Protein AF-A0A3C2DVE7-F1 (afdb_monomer)

Sequence (189 aa):
MEERILTADIIEDFRKNLELQEKSTSTIEKYIRDVKAFSAYTENAAITKEKVIAYKKYLRNNYAVRSVNSMLASINSLFNSLEWHDLKVKSLKLQQQVFCSEDRELTKAEYARLCKTAKRKKNKRINLILQTICGTGIRVSELQYITVEAAKQGEAVVNCKAKTRSVFIVKELKQKLLRYAAEQNIKSG

Mean predicted aligned error: 6.46 Å

Structure (mmCIF, N/CA/C/O backbone):
data_AF-A0A3C2DVE7-F1
#
_entry.id   AF-A0A3C2DVE7-F1
#
loop_
_atom_site.group_PDB
_atom_site.id
_atom_site.type_symbol
_atom_site.label_atom_id
_atom_site.label_alt_id
_atom_site.label_comp_id
_atom_site.label_asym_id
_atom_site.label_entity_id
_atom_site.label_seq_id
_atom_site.pdbx_PDB_ins_code
_atom_site.Cartn_x
_atom_site.Cartn_y
_atom_site.Cartn_z
_atom_site.occupancy
_atom_site.B_iso_or_equiv
_atom_site.auth_seq_id
_atom_site.auth_comp_id
_atom_site.auth_asym_id
_atom_site.auth_atom_id
_atom_site.pdbx_PDB_model_num
ATOM 1 N N . MET A 1 1 ? 23.238 6.392 -30.307 1.00 52.31 1 MET A N 1
ATOM 2 C CA . MET A 1 1 ? 22.141 6.210 -29.333 1.00 52.31 1 MET A CA 1
ATOM 3 C C . MET A 1 1 ? 22.801 6.090 -27.981 1.00 52.31 1 MET A C 1
ATOM 5 O O . MET A 1 1 ? 23.651 5.221 -27.848 1.00 52.31 1 MET A O 1
ATOM 9 N N . GLU A 1 2 ? 22.495 6.986 -27.047 1.00 60.31 2 GLU A N 1
ATOM 10 C CA . GLU A 1 2 ? 22.986 6.862 -25.671 1.00 60.31 2 GLU A CA 1
ATOM 11 C C . GLU A 1 2 ? 22.510 5.539 -25.067 1.00 60.31 2 GLU A C 1
ATOM 13 O O . GLU A 1 2 ? 21.371 5.109 -25.288 1.00 60.31 2 GLU A O 1
ATOM 18 N N . GLU A 1 3 ? 23.399 4.865 -24.342 1.00 78.06 3 GLU A N 1
ATOM 19 C CA . GLU A 1 3 ? 23.064 3.612 -23.681 1.00 78.06 3 GLU A CA 1
ATOM 20 C C . GLU A 1 3 ? 22.096 3.879 -22.526 1.00 78.06 3 GLU A C 1
ATOM 22 O O . GLU A 1 3 ? 22.410 4.546 -21.544 1.00 78.06 3 GLU A O 1
ATOM 27 N N . ARG A 1 4 ? 20.883 3.337 -22.646 1.00 88.44 4 ARG A N 1
ATOM 28 C CA . ARG A 1 4 ? 19.837 3.458 -21.628 1.00 88.44 4 ARG A CA 1
ATOM 29 C C . ARG A 1 4 ? 20.110 2.484 -20.488 1.00 88.44 4 ARG A C 1
ATOM 31 O O . ARG A 1 4 ? 19.596 1.370 -20.510 1.00 88.44 4 ARG A O 1
ATOM 38 N N . ILE A 1 5 ? 20.933 2.864 -19.519 1.00 88.94 5 ILE A N 1
ATOM 39 C CA . ILE A 1 5 ? 21.295 2.025 -18.365 1.00 88.94 5 ILE A CA 1
ATOM 40 C C . ILE A 1 5 ? 20.566 2.522 -17.114 1.00 88.94 5 ILE A C 1
ATOM 42 O O . ILE A 1 5 ? 20.455 3.724 -16.894 1.00 88.94 5 ILE A O 1
ATOM 46 N N . LEU A 1 6 ? 20.058 1.602 -16.289 1.00 90.56 6 LEU A N 1
ATOM 47 C CA . LEU A 1 6 ? 19.482 1.942 -14.987 1.00 90.56 6 LEU A CA 1
ATOM 48 C C . LEU A 1 6 ? 20.574 1.947 -13.918 1.00 90.56 6 LEU A C 1
ATOM 50 O O . LEU A 1 6 ? 21.081 0.896 -13.534 1.00 90.56 6 LEU A O 1
ATOM 54 N N . THR A 1 7 ? 20.923 3.135 -13.435 1.00 91.25 7 THR A N 1
ATOM 55 C CA . THR A 1 7 ? 21.880 3.334 -12.341 1.00 91.25 7 THR A CA 1
ATOM 56 C C . THR A 1 7 ? 21.160 3.560 -11.012 1.00 91.25 7 THR A C 1
ATOM 58 O O . THR A 1 7 ? 19.959 3.838 -10.970 1.00 91.25 7 THR A O 1
ATOM 61 N N . ALA A 1 8 ? 21.896 3.456 -9.903 1.00 90.81 8 ALA A N 1
ATOM 62 C CA . ALA A 1 8 ? 21.360 3.779 -8.581 1.00 90.81 8 ALA A CA 1
ATOM 63 C C . ALA A 1 8 ? 20.871 5.237 -8.499 1.00 90.81 8 ALA A C 1
ATOM 65 O O . ALA A 1 8 ? 19.805 5.482 -7.935 1.00 90.81 8 ALA A O 1
ATOM 66 N N . ASP A 1 9 ? 21.594 6.165 -9.131 1.00 93.06 9 ASP A N 1
ATOM 67 C CA . ASP A 1 9 ? 21.244 7.589 -9.162 1.00 93.06 9 ASP A CA 1
ATOM 68 C C . ASP A 1 9 ? 19.919 7.828 -9.891 1.00 93.06 9 ASP A C 1
ATOM 70 O O . ASP A 1 9 ? 19.045 8.514 -9.371 1.00 93.06 9 ASP A O 1
ATOM 74 N N . ILE A 1 10 ? 19.698 7.156 -11.029 1.00 94.69 10 ILE A N 1
ATOM 75 C CA . ILE A 1 10 ? 18.419 7.208 -11.756 1.00 94.69 10 ILE A CA 1
ATOM 76 C C . ILE A 1 10 ? 17.255 6.730 -10.879 1.00 94.69 10 ILE A C 1
ATOM 78 O O . ILE A 1 10 ? 16.165 7.303 -10.912 1.00 94.69 10 ILE A O 1
ATOM 82 N N . ILE A 1 11 ? 17.461 5.669 -10.094 1.00 94.75 11 ILE A N 1
ATOM 83 C CA . ILE A 1 11 ? 16.423 5.140 -9.199 1.00 94.75 11 ILE A CA 1
ATOM 84 C C . ILE A 1 11 ? 1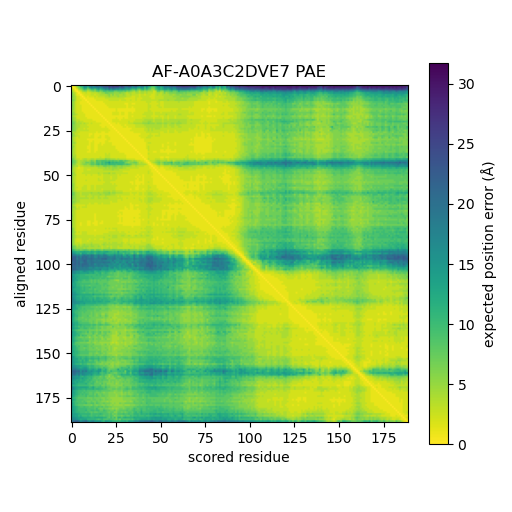6.121 6.138 -8.075 1.00 94.75 11 ILE A C 1
ATOM 86 O O . ILE A 1 11 ? 14.956 6.294 -7.697 1.00 94.75 11 ILE A O 1
ATOM 90 N N . GLU A 1 12 ? 17.138 6.816 -7.549 1.00 96.25 12 GLU A N 1
ATOM 91 C CA . GLU A 1 12 ? 16.964 7.816 -6.497 1.00 96.25 12 GLU A CA 1
ATOM 92 C C . GLU A 1 12 ? 16.313 9.102 -7.024 1.00 96.25 12 GLU A C 1
ATOM 94 O O . GLU A 1 12 ? 15.397 9.636 -6.402 1.00 96.25 12 GLU A O 1
ATOM 99 N N . ASP A 1 13 ? 16.676 9.562 -8.217 1.00 96.50 13 ASP A N 1
ATOM 100 C CA . ASP A 1 13 ? 16.014 10.707 -8.841 1.00 96.50 13 ASP A CA 1
ATOM 101 C C . ASP A 1 13 ? 14.566 10.386 -9.223 1.00 96.50 13 ASP A C 1
ATOM 103 O O . ASP A 1 13 ? 13.668 11.215 -9.042 1.00 96.50 13 ASP A O 1
ATOM 107 N N . PHE A 1 14 ? 14.287 9.146 -9.637 1.00 97.25 14 PHE A N 1
ATOM 108 C CA . PHE A 1 14 ? 12.915 8.675 -9.804 1.00 97.25 14 PHE A CA 1
ATOM 109 C C . PHE A 1 14 ? 12.134 8.698 -8.484 1.00 97.25 14 PHE A C 1
ATOM 111 O O . PHE A 1 14 ? 10.969 9.099 -8.471 1.00 97.25 14 PHE A O 1
ATOM 118 N N . ARG A 1 15 ? 12.758 8.323 -7.359 1.00 97.38 15 ARG A N 1
ATOM 119 C CA . ARG A 1 15 ? 12.138 8.420 -6.030 1.00 97.38 15 ARG A CA 1
ATOM 120 C C . ARG A 1 15 ? 11.740 9.860 -5.709 1.00 97.38 15 ARG A C 1
ATOM 122 O O . ARG A 1 15 ? 10.574 10.092 -5.388 1.00 97.38 15 ARG A O 1
ATOM 129 N N . LYS A 1 16 ? 12.665 10.813 -5.856 1.00 96.69 16 LYS A N 1
ATOM 130 C CA . LYS A 1 16 ? 12.402 12.246 -5.634 1.00 96.69 16 LYS A CA 1
ATOM 131 C C . LYS A 1 16 ? 11.289 12.757 -6.545 1.00 96.69 16 LYS A C 1
ATOM 133 O O . LYS A 1 16 ? 10.405 13.481 -6.100 1.00 96.69 16 LYS A O 1
ATOM 138 N N . ASN A 1 17 ? 11.273 12.337 -7.811 1.00 96.31 17 ASN A N 1
ATOM 139 C CA . ASN A 1 17 ? 10.205 12.697 -8.742 1.00 96.31 17 ASN A CA 1
ATOM 140 C C . ASN A 1 17 ? 8.829 12.210 -8.248 1.00 96.31 17 ASN A C 1
ATOM 142 O O . ASN A 1 17 ? 7.860 12.963 -8.290 1.00 96.31 17 ASN A O 1
ATOM 146 N N . LEU A 1 18 ? 8.731 10.983 -7.722 1.00 96.50 18 LEU A N 1
ATOM 147 C CA . LEU A 1 18 ? 7.479 10.472 -7.153 1.00 96.50 18 LEU A CA 1
ATOM 148 C C . LEU A 1 18 ? 7.032 11.254 -5.906 1.00 96.50 18 LEU A C 1
ATOM 150 O O . LEU A 1 18 ? 5.829 11.426 -5.708 1.00 96.50 18 LEU A O 1
ATOM 154 N N . GLU A 1 19 ? 7.971 11.729 -5.087 1.00 95.44 19 GLU A N 1
ATOM 155 C CA . GLU A 1 19 ? 7.687 12.605 -3.941 1.00 95.44 19 GLU A CA 1
ATOM 156 C C . GLU A 1 19 ? 7.128 13.959 -4.406 1.00 95.44 19 GLU A C 1
ATOM 158 O O . GLU A 1 19 ? 6.091 14.393 -3.905 1.00 95.44 19 GLU A O 1
ATOM 163 N N . LEU A 1 20 ? 7.728 14.565 -5.437 1.00 94.62 20 LEU A N 1
ATOM 164 C CA . LEU A 1 20 ? 7.239 15.804 -6.060 1.00 94.62 20 LEU A CA 1
ATOM 165 C C . LEU A 1 20 ? 5.867 15.642 -6.737 1.00 94.62 20 LEU A C 1
ATOM 167 O O . LEU A 1 20 ? 5.116 16.604 -6.849 1.00 94.62 20 LEU A O 1
ATOM 171 N N . GLN A 1 21 ? 5.513 14.426 -7.160 1.00 92.50 21 GLN A N 1
ATOM 172 C CA . GLN A 1 21 ? 4.175 14.082 -7.658 1.00 92.50 21 GLN A CA 1
ATOM 173 C C . GLN A 1 21 ? 3.153 13.788 -6.543 1.00 92.50 21 GLN A C 1
ATOM 175 O O . GLN A 1 21 ? 2.087 13.227 -6.826 1.00 92.50 21 GLN A O 1
ATOM 180 N N . GLU A 1 22 ? 3.488 14.077 -5.283 1.00 92.88 22 GLU A N 1
ATOM 181 C CA . GLU A 1 22 ? 2.630 13.870 -4.110 1.00 92.88 22 GLU A CA 1
ATOM 182 C C . GLU A 1 22 ? 2.158 12.410 -3.955 1.00 92.88 22 GLU A C 1
ATOM 184 O O . GLU A 1 22 ? 1.061 12.114 -3.463 1.00 92.88 22 GLU A O 1
ATOM 189 N N . LYS A 1 23 ? 2.971 11.440 -4.401 1.00 91.94 23 LYS A N 1
ATOM 190 C CA . LYS A 1 23 ? 2.650 10.021 -4.210 1.00 91.94 23 LYS A CA 1
ATOM 191 C C . LYS A 1 23 ? 2.772 9.653 -2.734 1.00 91.94 23 LYS A C 1
ATOM 193 O O . LYS A 1 23 ? 3.665 10.099 -2.025 1.00 91.94 23 LYS A O 1
ATOM 198 N N . SER A 1 24 ? 1.899 8.755 -2.273 1.00 90.56 24 SER A N 1
ATOM 199 C CA . SER A 1 24 ? 2.011 8.217 -0.915 1.00 90.56 24 SER A CA 1
ATOM 200 C C . SER A 1 24 ? 3.311 7.430 -0.740 1.00 90.56 24 SER A C 1
ATOM 202 O O . SER A 1 24 ? 3.738 6.733 -1.663 1.00 90.56 24 SER A O 1
ATOM 204 N N . THR A 1 25 ? 3.864 7.422 0.476 1.00 91.88 25 THR A N 1
ATOM 205 C CA . THR A 1 25 ? 5.057 6.634 0.839 1.00 91.88 25 THR A CA 1
ATOM 206 C C . THR A 1 25 ? 4.934 5.174 0.406 1.00 91.88 25 THR A C 1
ATOM 208 O O . THR A 1 25 ? 5.822 4.635 -0.243 1.00 91.88 25 THR A O 1
ATOM 211 N N . SER A 1 26 ? 3.772 4.556 0.640 1.00 91.12 26 SER A N 1
ATOM 212 C CA . SER A 1 26 ? 3.492 3.176 0.222 1.00 91.12 26 SER A CA 1
ATOM 213 C C . SER A 1 26 ? 3.542 2.959 -1.296 1.00 91.12 26 SER A C 1
ATOM 215 O O . SER A 1 26 ? 3.923 1.883 -1.760 1.00 91.12 26 SER A O 1
ATOM 217 N N . THR A 1 27 ? 3.159 3.967 -2.084 1.00 93.88 27 THR A N 1
ATOM 218 C CA . THR A 1 27 ? 3.241 3.917 -3.548 1.00 93.88 27 THR A CA 1
ATOM 219 C C . THR A 1 27 ? 4.689 4.075 -3.996 1.00 93.88 27 THR A C 1
ATOM 221 O O . THR A 1 27 ? 5.137 3.292 -4.831 1.00 93.88 27 THR A O 1
ATOM 224 N N . ILE A 1 28 ? 5.425 5.023 -3.405 1.00 96.69 28 ILE A N 1
ATOM 225 C CA . ILE A 1 28 ? 6.849 5.263 -3.680 1.00 96.69 28 ILE A CA 1
ATOM 226 C C . ILE A 1 28 ? 7.657 3.996 -3.399 1.00 96.69 28 ILE A C 1
ATOM 228 O O . ILE A 1 28 ? 8.302 3.463 -4.297 1.00 96.69 28 ILE A O 1
ATOM 232 N N . GLU A 1 29 ? 7.553 3.440 -2.192 1.00 97.25 29 GLU A N 1
ATOM 233 C CA . GLU A 1 29 ? 8.274 2.227 -1.793 1.00 97.25 29 GLU A CA 1
ATOM 234 C C . GLU A 1 29 ? 7.989 1.049 -2.720 1.00 97.25 29 GLU A C 1
ATOM 236 O O . GLU A 1 29 ? 8.893 0.300 -3.091 1.00 97.25 29 GLU A O 1
ATOM 241 N N . LYS A 1 30 ? 6.724 0.879 -3.117 1.00 97.19 30 LYS A N 1
ATOM 242 C CA . LYS A 1 30 ? 6.351 -0.152 -4.080 1.00 97.19 30 LYS A CA 1
ATOM 243 C C . LYS A 1 30 ? 7.013 0.090 -5.431 1.00 97.19 30 LYS A C 1
ATOM 245 O O . LYS A 1 30 ? 7.571 -0.844 -5.996 1.00 97.19 30 LYS A O 1
ATOM 250 N N . TYR A 1 31 ? 6.940 1.310 -5.950 1.00 98.06 31 TYR A N 1
ATOM 251 C CA . TYR A 1 31 ? 7.481 1.633 -7.264 1.00 98.06 31 TYR A CA 1
ATOM 252 C C . TYR A 1 31 ? 8.993 1.421 -7.296 1.00 98.06 31 TYR A C 1
ATOM 254 O O . TYR A 1 31 ? 9.487 0.765 -8.207 1.00 98.06 31 TYR A O 1
ATOM 262 N N . ILE A 1 32 ? 9.705 1.871 -6.263 1.00 97.94 32 ILE A N 1
ATOM 263 C CA . ILE A 1 32 ? 11.146 1.651 -6.124 1.00 97.94 32 ILE A CA 1
ATOM 264 C C . ILE A 1 32 ? 11.479 0.163 -6.004 1.00 97.94 32 ILE A C 1
ATOM 266 O O . ILE A 1 32 ? 12.429 -0.296 -6.634 1.00 97.94 32 ILE A O 1
ATOM 270 N N . ARG A 1 33 ? 10.695 -0.622 -5.255 1.00 97.75 33 ARG A N 1
ATOM 271 C CA . ARG A 1 33 ? 10.887 -2.079 -5.164 1.00 97.75 33 ARG A CA 1
ATOM 272 C C . ARG A 1 33 ? 10.752 -2.757 -6.526 1.00 97.75 33 ARG A C 1
ATOM 274 O O . ARG A 1 33 ? 11.609 -3.558 -6.888 1.00 97.75 33 ARG A O 1
ATOM 281 N N . ASP A 1 34 ? 9.706 -2.419 -7.274 1.00 97.81 34 ASP A N 1
ATOM 282 C CA . ASP A 1 34 ? 9.437 -3.008 -8.588 1.00 97.81 34 ASP A CA 1
ATOM 283 C C . ASP A 1 34 ? 10.511 -2.596 -9.612 1.00 97.81 34 ASP A C 1
ATOM 285 O O . ASP A 1 34 ? 10.962 -3.421 -10.405 1.00 97.81 34 ASP A O 1
ATOM 289 N N . VAL A 1 35 ? 10.987 -1.346 -9.557 1.00 96.56 35 VAL A N 1
ATOM 290 C CA . VAL A 1 35 ? 12.093 -0.859 -10.397 1.00 96.56 35 VAL A CA 1
ATOM 291 C C . VAL A 1 35 ? 13.413 -1.549 -10.053 1.00 96.56 35 VAL A C 1
ATOM 293 O O . VAL A 1 35 ? 14.120 -1.979 -10.960 1.00 96.56 35 VAL A O 1
ATOM 296 N N . LYS A 1 36 ? 13.737 -1.728 -8.768 1.00 95.69 36 LYS A N 1
ATOM 297 C CA . LYS A 1 36 ? 14.936 -2.472 -8.347 1.00 95.69 36 LYS A CA 1
ATOM 298 C C . LYS A 1 36 ? 14.887 -3.929 -8.808 1.00 95.69 36 LYS A C 1
ATOM 300 O O . LYS A 1 36 ? 15.889 -4.440 -9.299 1.00 95.69 36 LYS A O 1
ATOM 305 N N . ALA A 1 37 ? 13.725 -4.576 -8.706 1.00 95.94 37 ALA A N 1
ATOM 306 C CA . ALA A 1 37 ? 13.530 -5.933 -9.214 1.00 95.94 37 ALA A CA 1
ATOM 307 C C . ALA A 1 37 ? 13.717 -6.013 -10.739 1.00 95.94 37 ALA A C 1
ATOM 309 O O . ALA A 1 37 ? 14.297 -6.976 -11.238 1.00 95.94 37 ALA A O 1
ATOM 310 N N . PHE A 1 38 ? 13.269 -4.996 -11.479 1.00 96.25 38 PHE A N 1
ATOM 311 C CA . PHE A 1 38 ? 13.513 -4.897 -12.916 1.00 96.25 38 PHE A CA 1
ATOM 312 C C . PHE A 1 38 ? 15.000 -4.678 -13.241 1.00 96.25 38 PHE A C 1
ATOM 314 O O . PHE A 1 38 ? 15.538 -5.398 -14.076 1.00 96.25 38 PHE A O 1
ATOM 321 N N . SER A 1 39 ? 15.679 -3.760 -12.542 1.00 93.38 39 SER A N 1
ATOM 322 C CA . SER A 1 39 ? 17.119 -3.500 -12.713 1.00 93.38 39 SER A CA 1
ATOM 323 C C . SER A 1 39 ? 17.948 -4.766 -12.500 1.00 93.38 39 SER A C 1
ATOM 325 O O . SER A 1 39 ? 18.795 -5.098 -13.330 1.00 93.38 39 SER A O 1
ATOM 327 N N . ALA A 1 40 ? 17.639 -5.512 -11.432 1.00 93.25 40 ALA A N 1
ATOM 328 C CA . ALA A 1 40 ? 18.277 -6.784 -11.117 1.00 93.25 40 ALA A CA 1
ATOM 329 C C . ALA A 1 40 ? 18.042 -7.837 -12.211 1.00 93.25 40 ALA A C 1
ATOM 331 O O . ALA A 1 40 ? 18.978 -8.522 -12.601 1.00 93.25 40 ALA A O 1
ATOM 332 N N . TYR A 1 41 ? 16.823 -7.930 -12.755 1.00 94.12 41 TYR A N 1
ATOM 333 C CA . TYR A 1 41 ? 16.522 -8.833 -13.873 1.00 94.12 41 TYR A CA 1
ATOM 334 C C . TYR A 1 41 ? 17.316 -8.497 -15.142 1.00 94.12 41 TYR A C 1
ATOM 336 O O . TYR A 1 41 ? 17.651 -9.385 -15.918 1.00 94.12 41 TYR A O 1
ATOM 344 N N . THR A 1 42 ? 17.592 -7.215 -15.380 1.00 90.81 42 THR A N 1
ATOM 345 C CA . THR A 1 42 ? 18.350 -6.765 -16.555 1.00 90.81 42 THR A CA 1
ATOM 346 C C . THR A 1 42 ? 19.864 -6.759 -16.357 1.00 90.81 42 THR A C 1
ATOM 348 O O . THR A 1 42 ? 20.567 -6.360 -17.284 1.00 90.81 42 THR A O 1
ATOM 351 N N . GLU A 1 43 ? 20.351 -7.165 -15.179 1.00 87.94 43 GLU A N 1
ATOM 352 C CA . GLU A 1 43 ? 21.778 -7.214 -14.820 1.00 87.94 43 GLU A CA 1
ATOM 353 C C . GLU A 1 43 ? 22.512 -5.884 -15.075 1.00 87.94 43 GLU A C 1
ATOM 355 O O . GLU A 1 43 ? 23.671 -5.857 -15.474 1.00 87.94 43 GLU A O 1
ATOM 360 N N . ASN A 1 44 ? 21.815 -4.755 -14.882 1.00 77.38 44 ASN A N 1
ATOM 361 C CA . ASN A 1 44 ? 22.306 -3.399 -15.178 1.00 77.38 44 ASN A CA 1
ATOM 362 C C . ASN A 1 44 ? 22.802 -3.185 -16.624 1.00 77.38 44 ASN A C 1
ATOM 364 O O . ASN A 1 44 ? 23.523 -2.230 -16.901 1.00 77.38 44 ASN A O 1
ATOM 368 N N . ALA A 1 45 ? 22.409 -4.043 -17.564 1.00 86.12 45 ALA A N 1
ATOM 369 C CA . ALA A 1 45 ? 22.722 -3.863 -18.973 1.00 86.12 45 ALA A CA 1
ATOM 370 C C . ALA A 1 45 ? 21.741 -2.885 -19.643 1.00 86.12 45 ALA A C 1
ATOM 372 O O . ALA A 1 45 ? 20.646 -2.630 -19.138 1.00 86.12 45 ALA A O 1
ATOM 373 N N . ALA A 1 46 ? 22.097 -2.398 -20.837 1.00 91.50 46 ALA A N 1
ATOM 374 C CA . ALA A 1 46 ? 21.263 -1.471 -21.602 1.00 91.50 46 ALA A CA 1
ATOM 375 C C . ALA A 1 46 ? 19.817 -1.980 -21.759 1.00 91.50 46 ALA A C 1
ATOM 377 O O . ALA A 1 46 ? 19.581 -3.141 -22.125 1.00 91.50 46 ALA A O 1
ATOM 378 N N . ILE A 1 47 ? 18.847 -1.115 -21.469 1.00 94.38 47 ILE A N 1
ATOM 379 C CA . ILE A 1 47 ? 17.421 -1.415 -21.500 1.00 94.38 47 ILE A CA 1
ATOM 380 C C . ILE A 1 47 ? 16.901 -1.257 -22.927 1.00 94.38 47 ILE A C 1
ATOM 382 O O . ILE A 1 47 ? 16.850 -0.158 -23.479 1.00 94.38 47 ILE A O 1
ATOM 386 N N . THR A 1 48 ? 16.452 -2.370 -23.501 1.00 94.69 48 THR A N 1
ATOM 387 C CA . THR A 1 48 ? 15.810 -2.409 -24.818 1.00 94.69 48 THR A CA 1
ATOM 388 C C . THR A 1 48 ? 14.356 -2.840 -24.702 1.00 94.69 48 THR A C 1
ATOM 390 O O . THR A 1 48 ? 13.917 -3.389 -23.682 1.00 94.69 48 THR A O 1
ATOM 393 N N . LYS A 1 49 ? 13.585 -2.628 -25.771 1.00 94.94 49 LYS A N 1
ATOM 394 C CA . LYS A 1 49 ? 12.175 -3.012 -25.809 1.00 94.94 49 LYS A CA 1
ATOM 395 C C . LYS A 1 49 ? 11.989 -4.513 -25.595 1.00 94.94 49 LYS A C 1
ATOM 397 O O . LYS A 1 49 ? 11.070 -4.938 -24.892 1.00 94.94 49 LYS A O 1
ATOM 402 N N . GLU A 1 50 ? 12.884 -5.305 -26.165 1.00 95.00 50 GLU A N 1
ATOM 403 C CA . GLU A 1 50 ? 12.898 -6.763 -26.115 1.00 95.00 50 GLU A CA 1
ATOM 404 C C . GLU A 1 50 ? 13.073 -7.242 -24.674 1.00 95.00 50 GLU A C 1
ATOM 406 O O . GLU A 1 50 ? 12.323 -8.116 -24.234 1.00 95.00 50 GLU A O 1
ATOM 411 N N . LYS A 1 51 ? 13.973 -6.613 -23.903 1.00 95.00 51 LYS A N 1
ATOM 412 C CA . LYS A 1 51 ? 14.167 -6.920 -22.478 1.00 95.00 51 LYS A CA 1
ATOM 413 C C . LYS A 1 51 ? 12.928 -6.609 -21.646 1.00 95.00 51 LYS A C 1
ATOM 415 O O . LYS A 1 51 ? 12.532 -7.421 -20.813 1.00 95.00 51 LYS A O 1
ATOM 420 N N . VAL A 1 52 ? 12.254 -5.484 -21.902 1.00 96.56 52 VAL A N 1
ATOM 421 C CA . VAL A 1 52 ? 10.998 -5.150 -21.203 1.00 96.56 52 VAL A CA 1
ATOM 422 C C . VAL A 1 52 ? 9.897 -6.168 -21.538 1.00 96.56 52 VAL A C 1
ATOM 424 O O . VAL A 1 52 ? 9.145 -6.595 -20.658 1.00 96.56 52 VAL A O 1
ATOM 427 N N . ILE A 1 53 ? 9.800 -6.604 -22.799 1.00 96.69 53 ILE A N 1
ATOM 428 C CA . ILE A 1 53 ? 8.849 -7.645 -23.221 1.00 96.69 53 ILE A CA 1
ATOM 429 C C . ILE A 1 53 ? 9.188 -8.994 -22.573 1.00 96.69 53 ILE A C 1
ATOM 431 O O . ILE A 1 53 ? 8.275 -9.685 -22.110 1.00 96.69 53 ILE A O 1
ATOM 435 N N . ALA A 1 54 ? 10.467 -9.366 -22.513 1.00 96.81 54 ALA A N 1
ATOM 436 C CA . ALA A 1 54 ? 10.935 -10.578 -21.846 1.00 96.81 54 ALA A CA 1
ATOM 437 C C . ALA A 1 54 ? 10.595 -10.550 -20.351 1.00 96.81 54 ALA A C 1
ATOM 439 O O . ALA A 1 54 ? 9.987 -11.496 -19.846 1.00 96.81 54 ALA A O 1
ATOM 440 N N . TYR A 1 55 ? 10.836 -9.423 -19.678 1.00 97.44 55 TYR A N 1
ATOM 441 C CA . TYR A 1 55 ? 10.468 -9.250 -18.278 1.00 97.44 55 TYR A CA 1
ATOM 442 C C . TYR A 1 55 ? 8.959 -9.364 -18.058 1.00 97.44 55 TYR A C 1
ATOM 444 O O . TYR A 1 55 ? 8.503 -10.064 -17.158 1.00 97.44 55 TYR A O 1
ATOM 452 N N . LYS A 1 56 ? 8.140 -8.764 -18.930 1.00 97.38 56 LYS A N 1
ATOM 453 C CA . LYS A 1 56 ? 6.681 -8.927 -18.875 1.00 97.38 56 LYS A CA 1
ATOM 454 C C . LYS A 1 56 ? 6.252 -10.397 -19.003 1.00 97.38 56 LYS A C 1
ATOM 456 O O . LYS A 1 56 ? 5.304 -10.804 -18.329 1.00 97.38 56 LYS A O 1
ATOM 461 N N . LYS A 1 57 ? 6.907 -11.189 -19.862 1.00 96.81 57 LYS A N 1
ATOM 462 C CA . LYS A 1 57 ? 6.646 -12.638 -19.983 1.00 96.81 57 LYS A CA 1
ATOM 463 C C . LYS A 1 57 ? 7.043 -13.375 -18.703 1.00 96.81 57 LYS A C 1
ATOM 465 O O . LYS A 1 57 ? 6.244 -14.158 -18.200 1.00 96.81 57 LYS A O 1
ATOM 470 N N . TYR A 1 58 ? 8.214 -13.066 -18.147 1.00 97.12 58 TYR A N 1
ATOM 471 C CA . TYR A 1 58 ? 8.658 -13.591 -16.857 1.00 97.12 58 TYR A CA 1
ATOM 472 C C . TYR A 1 58 ? 7.639 -13.294 -15.745 1.00 97.12 58 TYR A C 1
ATOM 474 O O . TYR A 1 58 ? 7.195 -14.213 -15.058 1.00 97.12 58 TYR A O 1
ATOM 482 N N . LEU A 1 59 ? 7.177 -12.045 -15.627 1.00 97.44 59 LEU A N 1
ATOM 483 C CA . LEU A 1 59 ? 6.179 -11.660 -14.629 1.00 97.44 59 LEU A CA 1
ATOM 484 C C . LEU A 1 59 ? 4.862 -12.426 -14.802 1.00 97.44 59 LEU A C 1
ATOM 486 O O . LEU A 1 59 ? 4.272 -12.874 -13.822 1.00 97.44 59 LEU A O 1
ATOM 490 N N . ARG A 1 60 ? 4.405 -12.614 -16.046 1.00 95.44 60 ARG A N 1
ATOM 491 C CA . ARG A 1 60 ? 3.172 -13.356 -16.345 1.00 95.44 60 ARG A CA 1
ATOM 492 C C . ARG A 1 60 ? 3.220 -14.808 -15.863 1.00 95.44 60 ARG A C 1
ATOM 494 O O . ARG A 1 60 ? 2.182 -15.324 -15.467 1.00 95.44 60 ARG A O 1
ATOM 501 N N . ASN A 1 61 ? 4.387 -15.445 -15.904 1.00 95.62 61 ASN A N 1
ATOM 502 C CA . ASN A 1 61 ? 4.541 -16.848 -15.512 1.00 95.62 61 ASN A CA 1
ATOM 503 C C . ASN A 1 61 ? 4.655 -17.040 -13.992 1.00 95.62 61 ASN A C 1
ATOM 505 O O . ASN A 1 61 ? 4.413 -18.139 -13.509 1.00 95.62 61 ASN A O 1
ATOM 509 N N . ASN A 1 62 ? 5.004 -15.986 -13.247 1.00 95.94 62 ASN A N 1
ATOM 510 C CA . ASN A 1 62 ? 5.314 -16.079 -11.816 1.00 95.94 62 ASN A CA 1
ATOM 511 C C . ASN A 1 62 ? 4.316 -15.337 -10.912 1.00 95.94 62 ASN A C 1
ATOM 513 O O . ASN A 1 62 ? 4.300 -15.558 -9.704 1.00 95.94 62 ASN A O 1
ATOM 517 N N . TYR A 1 63 ? 3.478 -14.456 -11.467 1.00 95.81 63 TYR A N 1
ATOM 518 C CA . TYR A 1 63 ? 2.594 -13.598 -10.680 1.00 95.81 63 TYR A CA 1
ATOM 519 C C . TYR A 1 63 ? 1.170 -13.537 -11.232 1.00 95.81 63 TYR A C 1
ATOM 521 O O . TYR A 1 63 ? 0.916 -13.630 -12.432 1.00 95.81 63 TYR A O 1
ATOM 529 N N . ALA A 1 64 ? 0.220 -13.272 -10.332 1.00 93.94 64 ALA A N 1
ATOM 530 C CA . ALA A 1 64 ? -1.159 -12.986 -10.703 1.00 93.94 64 ALA A CA 1
ATOM 531 C C . ALA A 1 64 ? -1.257 -11.724 -11.579 1.00 93.94 64 ALA A C 1
ATOM 533 O O . ALA A 1 64 ? -0.557 -10.735 -11.354 1.00 93.94 64 ALA A O 1
ATOM 534 N N . VAL A 1 65 ? -2.209 -11.708 -12.517 1.00 93.12 65 VAL A N 1
ATOM 535 C CA . VAL A 1 65 ? -2.390 -10.627 -13.508 1.00 93.12 65 VAL A CA 1
ATOM 536 C C . VAL A 1 65 ? -2.453 -9.228 -12.879 1.00 93.12 65 VAL A C 1
ATOM 538 O O . VAL A 1 65 ? -1.879 -8.282 -13.417 1.00 93.12 65 VAL A O 1
ATOM 541 N N . ARG A 1 66 ? -3.117 -9.078 -11.722 1.00 92.19 66 ARG A N 1
ATOM 542 C CA . ARG A 1 66 ? -3.199 -7.787 -11.012 1.00 92.19 66 ARG A CA 1
ATOM 543 C C . ARG A 1 66 ? -1.831 -7.321 -10.512 1.00 92.19 66 ARG A C 1
ATOM 545 O O . ARG A 1 66 ? -1.510 -6.146 -10.669 1.00 92.19 66 ARG A O 1
ATOM 552 N N . SER A 1 67 ? -1.029 -8.233 -9.966 1.00 95.00 67 SER A N 1
ATOM 553 C CA . SER A 1 67 ? 0.338 -7.950 -9.521 1.00 95.00 67 SER A CA 1
ATOM 554 C C . SER A 1 67 ? 1.217 -7.559 -10.702 1.00 95.00 67 SER A C 1
ATOM 556 O O . SER A 1 67 ? 1.853 -6.511 -10.650 1.00 95.00 67 SER A O 1
ATOM 558 N N . VAL A 1 68 ? 1.149 -8.314 -11.807 1.00 96.75 68 VAL A N 1
ATOM 559 C CA . VAL A 1 68 ? 1.871 -7.988 -13.048 1.00 96.75 68 VAL A CA 1
ATOM 560 C C . VAL A 1 68 ? 1.520 -6.582 -13.522 1.00 96.75 68 VAL A C 1
ATOM 562 O O . VAL A 1 68 ? 2.407 -5.764 -13.728 1.00 96.75 68 VAL A O 1
ATOM 565 N N . ASN A 1 69 ? 0.232 -6.257 -13.641 1.00 96.69 69 ASN A N 1
ATOM 566 C CA . ASN A 1 69 ? -0.199 -4.926 -14.072 1.00 96.69 69 ASN A CA 1
ATOM 567 C C . ASN A 1 69 ? 0.290 -3.822 -13.132 1.00 96.69 69 ASN A C 1
ATOM 569 O O . ASN A 1 69 ? 0.635 -2.735 -13.589 1.00 96.69 69 ASN A O 1
ATOM 573 N N . SER A 1 70 ? 0.342 -4.101 -11.831 1.00 96.12 70 SER A N 1
ATOM 574 C CA . SER A 1 70 ? 0.848 -3.156 -10.847 1.00 96.12 70 SER A CA 1
ATOM 575 C C . SER A 1 70 ? 2.358 -2.932 -10.957 1.00 96.12 70 SER A C 1
ATOM 577 O O . SER A 1 70 ? 2.797 -1.795 -10.817 1.00 96.12 70 SER A O 1
ATOM 579 N N . MET A 1 71 ? 3.143 -3.976 -11.227 1.00 97.94 71 MET A N 1
ATOM 580 C CA . MET A 1 71 ? 4.592 -3.880 -11.456 1.00 97.94 71 MET A CA 1
ATOM 581 C C . MET A 1 71 ? 4.895 -3.164 -12.777 1.00 97.94 71 MET A C 1
ATOM 583 O O . MET A 1 71 ? 5.714 -2.249 -12.825 1.00 97.94 71 MET A O 1
ATOM 587 N N . LEU A 1 72 ? 4.162 -3.500 -13.847 1.00 97.69 72 LEU A N 1
ATOM 588 C CA . LEU A 1 72 ? 4.271 -2.815 -15.139 1.00 97.69 72 LEU A CA 1
ATOM 589 C C . LEU A 1 72 ? 3.914 -1.328 -15.037 1.00 97.69 72 LEU A C 1
ATOM 591 O O . LEU A 1 72 ? 4.512 -0.515 -15.735 1.00 97.69 72 LEU A O 1
ATOM 595 N N . ALA A 1 73 ? 2.965 -0.953 -14.173 1.00 97.38 73 ALA A N 1
ATOM 596 C CA . ALA A 1 73 ? 2.646 0.450 -13.923 1.00 97.38 73 ALA A CA 1
ATOM 597 C C . ALA A 1 73 ? 3.831 1.207 -13.300 1.00 97.38 73 ALA A C 1
ATOM 599 O O . ALA A 1 73 ? 4.114 2.325 -13.723 1.00 97.38 73 ALA A O 1
ATOM 600 N N . SER A 1 74 ? 4.548 0.591 -12.357 1.00 97.69 74 SER A N 1
ATOM 601 C CA . SER A 1 74 ? 5.753 1.169 -11.752 1.00 97.69 74 SER A CA 1
ATOM 602 C C . SER A 1 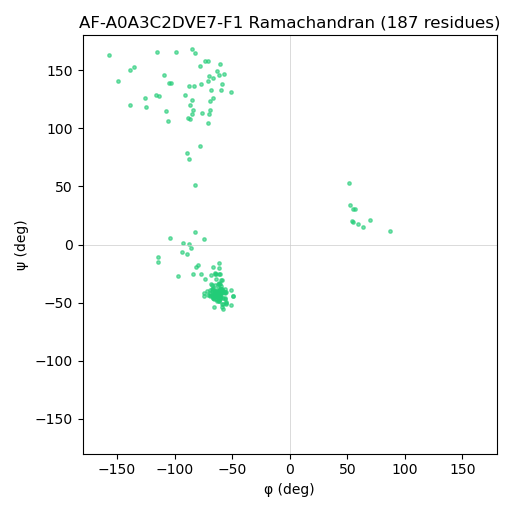74 ? 6.872 1.365 -12.779 1.00 97.69 74 SER A C 1
ATOM 604 O O . SER A 1 74 ? 7.429 2.455 -12.873 1.00 97.69 74 SER A O 1
ATOM 606 N N . ILE A 1 75 ? 7.123 0.364 -13.627 1.00 97.12 75 ILE A N 1
ATOM 607 C CA . ILE A 1 75 ? 8.150 0.428 -14.684 1.00 97.12 75 ILE A CA 1
ATOM 608 C C . ILE A 1 75 ? 7.780 1.449 -15.768 1.00 97.12 75 ILE A C 1
ATOM 610 O O . ILE A 1 75 ? 8.601 2.265 -16.170 1.00 97.12 75 ILE A O 1
ATOM 614 N N . ASN A 1 76 ? 6.523 1.468 -16.219 1.00 97.81 76 ASN A N 1
ATOM 615 C CA . ASN A 1 76 ? 6.064 2.469 -17.183 1.00 97.81 76 ASN A CA 1
ATOM 616 C C . ASN A 1 76 ? 6.112 3.894 -16.608 1.00 97.81 76 ASN A C 1
ATOM 618 O O . ASN A 1 76 ? 6.277 4.842 -17.371 1.00 97.81 76 ASN A O 1
ATOM 622 N N . SER A 1 77 ? 5.948 4.053 -15.290 1.00 97.06 77 SER A N 1
ATOM 623 C CA . SER A 1 77 ? 6.103 5.343 -14.613 1.00 97.06 77 SER A CA 1
ATOM 624 C C . SER A 1 77 ? 7.556 5.816 -14.632 1.00 97.06 77 SER A C 1
ATOM 626 O O . SER A 1 77 ? 7.781 6.992 -14.889 1.00 97.06 77 SER A O 1
ATOM 628 N N . LEU A 1 78 ? 8.519 4.911 -14.431 1.00 97.25 78 LEU A N 1
ATOM 629 C CA . LEU A 1 78 ? 9.948 5.202 -14.597 1.00 97.25 78 LEU A CA 1
ATOM 630 C C . LEU A 1 78 ? 10.270 5.608 -16.042 1.00 97.25 78 LEU A C 1
ATOM 632 O O . LEU A 1 78 ? 10.938 6.603 -16.288 1.00 97.25 78 LEU A O 1
ATOM 636 N N . PHE A 1 79 ? 9.745 4.884 -17.030 1.00 96.69 79 PHE A N 1
ATOM 637 C CA . PHE A 1 79 ? 9.955 5.252 -18.434 1.00 96.69 79 PHE A CA 1
ATOM 638 C C . PHE A 1 79 ? 9.310 6.584 -18.813 1.00 96.69 79 PHE A C 1
ATOM 640 O O . PHE A 1 79 ? 9.765 7.230 -19.747 1.00 96.69 79 PHE A O 1
ATOM 647 N N . ASN A 1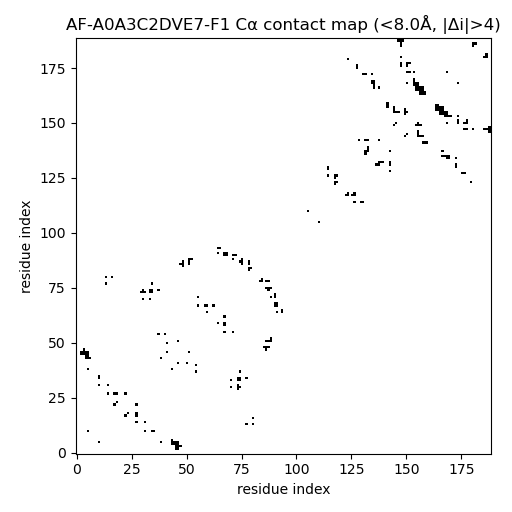 80 ? 8.260 7.016 -18.111 1.00 95.50 80 ASN A N 1
ATOM 648 C CA . ASN A 1 80 ? 7.740 8.367 -18.292 1.00 95.50 80 ASN A CA 1
ATOM 649 C C . ASN A 1 80 ? 8.695 9.418 -17.717 1.00 95.50 80 ASN A C 1
ATOM 651 O O . ASN A 1 80 ? 8.904 10.424 -18.379 1.00 95.50 80 ASN A O 1
ATOM 655 N N . SER A 1 81 ? 9.265 9.202 -16.524 1.00 94.50 81 SER A N 1
ATOM 656 C CA . SER A 1 81 ? 10.186 10.173 -15.912 1.00 94.50 81 SER A CA 1
ATOM 657 C C . SER A 1 81 ? 11.516 10.296 -16.654 1.00 94.50 81 SER A C 1
ATOM 659 O O . SER A 1 81 ? 12.148 11.337 -16.571 1.00 94.50 81 SER A O 1
ATOM 661 N N . LEU A 1 82 ? 11.931 9.242 -17.363 1.00 94.25 82 LEU A N 1
ATOM 662 C CA . LEU A 1 82 ? 13.138 9.219 -18.197 1.00 94.25 82 LEU A CA 1
ATOM 663 C C . LEU A 1 82 ? 12.875 9.581 -19.665 1.00 94.25 82 LEU A C 1
ATOM 665 O O . LEU A 1 82 ? 13.780 9.477 -20.484 1.00 94.25 82 LEU A O 1
ATOM 669 N N . GLU A 1 83 ? 11.629 9.902 -20.025 1.00 94.44 83 GLU A N 1
ATOM 670 C CA . GLU A 1 83 ? 11.206 10.164 -21.412 1.00 94.44 83 GLU A CA 1
ATOM 671 C C . GLU A 1 83 ? 11.435 8.985 -22.389 1.00 94.44 83 GLU A C 1
ATOM 673 O O . GLU A 1 83 ? 11.344 9.117 -23.608 1.00 94.44 83 GLU A O 1
ATOM 678 N N . TRP A 1 84 ? 11.639 7.766 -21.874 1.00 94.94 84 TRP A N 1
ATOM 679 C CA . TRP A 1 84 ? 11.796 6.525 -22.650 1.00 94.94 84 TRP A CA 1
ATOM 680 C C . TRP A 1 84 ? 10.446 5.930 -23.071 1.00 94.94 84 TRP A C 1
ATOM 682 O O . TRP A 1 84 ? 10.126 4.760 -22.821 1.00 94.94 84 TRP A O 1
ATOM 692 N N . HIS A 1 85 ? 9.595 6.749 -23.684 1.00 93.75 85 HIS A N 1
ATOM 693 C CA . HIS A 1 85 ? 8.213 6.385 -23.993 1.00 93.75 85 HIS A CA 1
ATOM 694 C C . HIS A 1 85 ? 8.094 5.164 -24.915 1.00 93.75 85 HIS A C 1
ATOM 696 O O . HIS A 1 85 ? 7.145 4.383 -24.781 1.00 93.75 85 HIS A O 1
ATOM 702 N N . ASP A 1 86 ? 9.072 4.949 -25.794 1.00 95.00 86 ASP A N 1
ATOM 703 C CA . ASP A 1 86 ? 9.139 3.811 -26.708 1.00 95.00 86 ASP A CA 1
ATOM 704 C C . ASP A 1 86 ? 9.299 2.464 -25.978 1.00 95.00 86 ASP A C 1
ATOM 706 O O . ASP A 1 86 ? 8.824 1.431 -26.461 1.00 95.00 86 ASP A O 1
ATOM 710 N N . LEU A 1 87 ? 9.844 2.453 -24.756 1.00 95.75 87 LEU A N 1
ATOM 711 C CA . LEU A 1 87 ? 10.040 1.236 -23.960 1.00 95.75 87 LEU A CA 1
ATOM 712 C C . LEU A 1 87 ? 8.766 0.756 -23.250 1.00 95.75 87 LEU A C 1
ATOM 714 O O . LEU A 1 87 ? 8.632 -0.436 -22.959 1.00 95.75 87 LEU A O 1
ATOM 718 N N . LYS A 1 88 ? 7.747 1.607 -23.098 1.00 96.94 88 LYS A N 1
ATOM 719 C CA . LYS A 1 88 ? 6.511 1.296 -22.352 1.00 96.94 88 LYS A CA 1
ATOM 720 C C . LYS A 1 88 ? 5.737 0.103 -22.894 1.00 96.94 88 LYS A C 1
ATOM 722 O O . LYS A 1 88 ? 5.443 0.005 -24.087 1.00 96.94 88 LYS A O 1
ATOM 727 N N . VAL A 1 89 ? 5.320 -0.798 -22.012 1.00 96.19 89 VAL A N 1
ATOM 728 C CA . VAL A 1 89 ? 4.536 -1.982 -22.391 1.00 96.19 89 VAL A CA 1
ATOM 729 C C . VAL A 1 89 ? 3.093 -1.873 -21.925 1.00 96.19 89 VAL A C 1
ATOM 731 O O . VAL A 1 89 ? 2.789 -1.333 -20.865 1.00 96.19 89 VAL A O 1
ATOM 734 N N . LYS A 1 90 ? 2.175 -2.422 -22.723 1.00 95.56 90 LYS A N 1
ATOM 735 C CA . LYS A 1 90 ? 0.752 -2.468 -22.371 1.00 95.56 90 LYS A CA 1
ATOM 736 C C . LYS A 1 90 ? 0.534 -3.379 -21.163 1.00 95.56 90 LYS A C 1
ATOM 738 O O . LYS A 1 90 ? 1.146 -4.448 -21.088 1.00 95.56 90 LYS A O 1
ATOM 743 N N . SER A 1 91 ? -0.394 -3.015 -20.287 1.00 94.19 91 SER A N 1
ATOM 744 C CA . SER A 1 91 ? -0.894 -3.907 -19.238 1.00 94.19 91 SER A CA 1
ATOM 745 C C . SER A 1 91 ? -1.543 -5.158 -19.839 1.00 94.19 91 SER A C 1
ATOM 747 O O . SER A 1 91 ? -1.993 -5.167 -20.989 1.00 94.19 91 SER A O 1
ATOM 749 N N . LEU A 1 92 ? -1.577 -6.243 -19.073 1.00 92.94 92 LEU A N 1
ATOM 750 C CA . LEU A 1 92 ? -2.371 -7.419 -19.403 1.00 92.94 92 LEU A CA 1
ATOM 751 C C . LEU A 1 92 ? -3.856 -7.068 -19.273 1.00 92.94 92 LEU A C 1
ATOM 753 O O . LEU A 1 92 ? -4.277 -6.474 -18.276 1.00 92.94 92 LEU A O 1
ATOM 757 N N . LYS A 1 93 ? -4.652 -7.440 -20.280 1.00 88.88 93 LYS A N 1
ATOM 758 C CA . LYS A 1 93 ? -6.105 -7.279 -20.221 1.00 88.88 93 LYS A CA 1
ATOM 759 C C . LYS A 1 93 ? -6.652 -8.206 -19.139 1.00 88.88 93 LYS A C 1
ATOM 761 O O . LYS A 1 93 ? -6.381 -9.403 -19.156 1.00 88.88 93 LYS A O 1
ATOM 766 N N . LEU A 1 94 ? -7.408 -7.636 -18.211 1.00 82.81 94 LEU A N 1
ATOM 767 C CA . LEU A 1 94 ? -8.128 -8.371 -17.184 1.00 82.81 94 LEU A CA 1
ATOM 768 C C . LEU A 1 94 ? -9.588 -7.952 -17.272 1.00 82.81 94 LEU A C 1
ATOM 770 O O . LEU A 1 94 ? -9.882 -6.758 -17.219 1.00 82.81 94 LEU A O 1
ATOM 774 N N . GLN A 1 95 ? -10.490 -8.919 -17.400 1.00 78.19 95 GLN A N 1
ATOM 775 C CA . GLN A 1 95 ? -11.913 -8.643 -17.278 1.00 78.19 95 GLN A CA 1
ATOM 776 C C . GLN A 1 95 ? -12.210 -8.291 -15.820 1.00 78.19 95 GLN A C 1
ATOM 778 O O . GLN A 1 95 ? -11.870 -9.042 -14.901 1.00 78.19 95 GLN A O 1
ATOM 783 N N . GLN A 1 96 ? -12.792 -7.116 -15.597 1.00 70.31 96 GLN A N 1
ATOM 784 C CA . GLN A 1 96 ? -13.159 -6.690 -14.259 1.00 70.31 96 GLN A CA 1
ATOM 785 C C . GLN A 1 96 ? -14.330 -7.550 -13.781 1.00 70.31 96 GLN A C 1
ATOM 787 O O . GLN A 1 96 ? -15.432 -7.467 -14.311 1.00 70.31 96 GLN A O 1
ATOM 792 N N . GLN A 1 97 ? -14.086 -8.382 -12.773 1.00 69.19 97 GLN A N 1
ATOM 793 C CA . GLN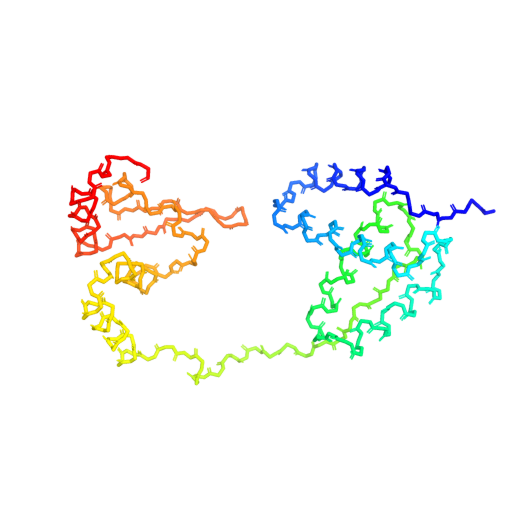 A 1 97 ? -15.168 -8.966 -11.991 1.00 69.19 97 GLN A CA 1
ATOM 794 C C . GLN A 1 97 ? -15.760 -7.842 -11.142 1.00 69.19 97 GLN A C 1
ATOM 796 O O . GLN A 1 97 ? -15.112 -7.357 -10.215 1.00 69.19 97 GLN A O 1
ATOM 801 N N . VAL A 1 98 ? -16.936 -7.363 -11.546 1.00 69.12 98 VAL A N 1
ATOM 802 C CA . VAL A 1 98 ? -17.686 -6.311 -10.840 1.00 69.12 98 VAL A CA 1
ATOM 803 C C . VAL A 1 98 ? -18.387 -6.889 -9.606 1.00 69.12 98 VAL A C 1
ATOM 805 O O . VAL A 1 98 ? -18.603 -6.180 -8.631 1.00 69.12 98 VAL A O 1
ATOM 808 N N . PHE A 1 99 ? -18.680 -8.191 -9.625 1.00 72.88 99 PHE A N 1
ATOM 809 C CA . PHE A 1 99 ? -19.353 -8.889 -8.541 1.00 72.88 99 PHE A CA 1
ATOM 810 C C . PHE A 1 99 ? -18.350 -9.386 -7.493 1.00 72.88 99 PHE A C 1
ATOM 812 O O . PHE A 1 99 ? -17.450 -10.170 -7.805 1.00 72.88 99 PHE A O 1
ATOM 819 N N . CYS A 1 100 ? -18.510 -8.924 -6.253 1.00 66.94 100 CYS A N 1
ATOM 820 C CA . CYS A 1 100 ? -17.963 -9.616 -5.094 1.00 66.94 100 CYS A CA 1
ATOM 821 C C . CYS A 1 100 ? -18.985 -10.672 -4.691 1.00 66.94 100 CYS A C 1
ATOM 823 O O . CYS A 1 100 ? -20.149 -10.348 -4.491 1.00 66.94 100 CYS A O 1
ATOM 825 N N . SER A 1 101 ? -18.560 -11.925 -4.627 1.00 77.62 101 SER A N 1
ATOM 826 C CA . SER A 1 101 ? -19.435 -13.020 -4.244 1.00 77.62 101 SER A CA 1
ATOM 827 C C . SER A 1 101 ? -19.782 -12.941 -2.751 1.00 77.62 101 SER A C 1
ATOM 829 O O . SER A 1 101 ? -18.932 -12.579 -1.933 1.00 77.62 101 SER A O 1
ATOM 831 N N . GLU A 1 102 ? -21.039 -13.241 -2.408 1.00 76.75 102 GLU A N 1
ATOM 832 C CA . GLU A 1 102 ? -21.576 -13.138 -1.037 1.00 76.75 102 GLU A CA 1
ATOM 833 C C . GLU A 1 102 ? -20.835 -14.041 -0.038 1.00 76.75 102 GLU A C 1
ATOM 835 O O . GLU A 1 102 ? -20.739 -13.723 1.141 1.00 76.75 102 GLU A O 1
ATOM 840 N N . ASP A 1 103 ? -20.222 -15.130 -0.511 1.00 80.88 103 ASP A N 1
ATOM 841 C CA . ASP A 1 103 ? -19.354 -16.021 0.275 1.00 80.88 103 ASP A CA 1
ATOM 842 C C . ASP A 1 103 ? -18.105 -15.324 0.848 1.00 80.88 103 ASP A C 1
ATOM 844 O O . ASP A 1 103 ? -17.455 -15.850 1.752 1.00 80.88 103 ASP A O 1
ATOM 848 N N . ARG A 1 104 ? 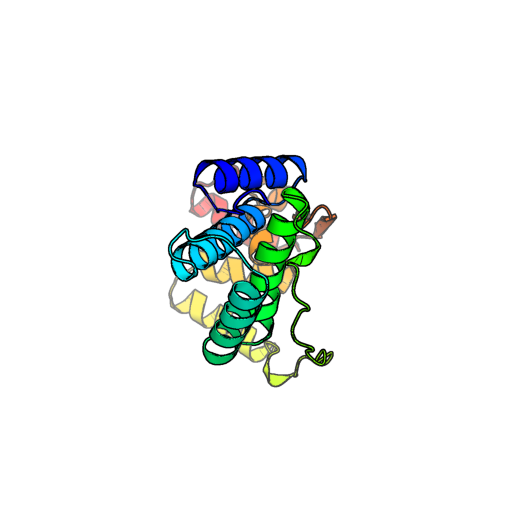-17.753 -14.138 0.337 1.00 80.94 104 ARG A N 1
ATOM 849 C CA . ARG A 1 104 ? -16.662 -13.305 0.859 1.00 80.94 104 ARG A CA 1
ATOM 850 C C . ARG A 1 104 ? -17.132 -12.260 1.866 1.00 80.94 104 ARG A C 1
ATOM 852 O O . ARG A 1 104 ? -16.287 -11.573 2.447 1.00 80.94 104 ARG A O 1
ATOM 859 N N . GLU A 1 105 ? -18.438 -12.111 2.064 1.00 86.00 105 GLU A N 1
ATOM 860 C CA . GLU A 1 105 ? -19.005 -11.159 3.012 1.00 86.00 105 GLU A CA 1
ATOM 861 C C . GLU A 1 105 ? -19.114 -11.768 4.410 1.00 86.00 105 GLU A C 1
ATOM 863 O O . GLU A 1 105 ? -19.524 -12.909 4.602 1.00 86.00 105 GLU A O 1
ATOM 868 N N . LEU A 1 106 ? -18.741 -10.985 5.423 1.00 89.81 106 LEU A N 1
ATOM 869 C CA . LEU A 1 106 ? -18.835 -11.419 6.811 1.00 89.81 106 LEU A CA 1
ATOM 870 C C . LEU A 1 106 ? -20.294 -11.361 7.270 1.00 89.81 106 LEU A C 1
ATOM 872 O O . LEU A 1 106 ? -20.846 -10.274 7.460 1.00 89.81 106 LEU A O 1
ATOM 876 N N . THR A 1 107 ? -20.902 -12.512 7.543 1.00 92.00 107 THR A N 1
ATOM 877 C CA . THR A 1 107 ? -22.282 -12.542 8.039 1.00 92.00 107 THR A CA 1
ATOM 878 C C . THR A 1 107 ? -22.374 -12.036 9.484 1.00 92.00 107 THR A C 1
ATOM 880 O O . THR A 1 107 ? -21.424 -12.096 10.276 1.00 92.00 107 THR A O 1
ATOM 883 N N . LYS A 1 108 ? -23.570 -11.594 9.895 1.00 91.00 108 LYS A N 1
ATOM 884 C CA . LYS A 1 108 ? -23.832 -11.142 11.276 1.00 91.00 108 LYS A CA 1
ATOM 885 C C . LYS A 1 108 ? -23.494 -12.213 12.322 1.00 91.00 108 LYS A C 1
ATOM 887 O O . LYS A 1 108 ? -22.972 -11.891 13.393 1.00 91.00 108 LYS A O 1
ATOM 892 N N . ALA A 1 109 ? -23.773 -13.481 12.017 1.00 94.12 109 ALA A N 1
ATOM 893 C CA . ALA A 1 109 ? -23.478 -14.605 12.904 1.00 94.12 109 ALA A CA 1
ATOM 894 C C . ALA A 1 109 ? -21.964 -14.813 13.074 1.00 94.12 109 ALA A C 1
ATOM 896 O O . ALA A 1 109 ? -21.473 -15.026 14.187 1.00 94.12 109 ALA A O 1
ATOM 897 N N . GLU A 1 110 ? -21.203 -14.695 11.989 1.00 93.81 110 GLU A N 1
ATOM 898 C CA . GLU A 1 110 ? -19.748 -14.827 12.009 1.00 93.81 110 GLU A CA 1
ATOM 899 C C . GLU A 1 110 ? -19.079 -13.661 12.727 1.00 93.81 110 GLU A C 1
ATOM 901 O O . GLU A 1 110 ? -18.197 -13.881 13.561 1.00 93.81 110 GLU A O 1
ATOM 906 N N . TYR A 1 111 ? -19.553 -12.437 12.494 1.00 93.94 111 TYR A N 1
ATOM 907 C CA . TYR A 1 111 ? -19.131 -11.261 13.247 1.00 93.94 111 TYR A CA 1
ATOM 908 C C . TYR A 1 111 ? -19.332 -11.454 14.758 1.00 93.94 111 TYR A C 1
ATOM 910 O O . TYR A 1 111 ? -18.395 -11.287 15.548 1.00 93.94 111 TYR A O 1
ATOM 918 N N . ALA A 1 112 ? -20.525 -11.887 15.177 1.00 93.88 112 ALA A N 1
ATOM 919 C CA . ALA A 1 112 ? -20.813 -12.147 16.585 1.00 93.88 112 ALA A CA 1
ATOM 920 C C . ALA A 1 112 ? -19.865 -13.209 17.176 1.00 93.88 112 ALA A C 1
ATOM 922 O O . ALA A 1 112 ? -19.357 -13.052 18.295 1.00 93.88 112 ALA A O 1
ATOM 923 N N . ARG A 1 113 ? -19.559 -14.263 16.407 1.00 95.75 113 ARG A N 1
ATOM 924 C CA . ARG A 1 113 ? -18.606 -15.319 16.781 1.00 95.75 113 ARG A CA 1
ATOM 925 C C . ARG A 1 113 ? -17.175 -14.789 16.928 1.00 95.75 113 ARG A C 1
ATOM 927 O O . ARG A 1 113 ? -16.502 -15.150 17.901 1.00 95.75 113 ARG A O 1
ATOM 934 N N . LEU A 1 114 ? -16.717 -13.912 16.032 1.00 95.25 114 LEU A N 1
ATOM 935 C CA . LEU A 1 114 ? -15.408 -13.250 16.122 1.00 95.25 114 LEU A CA 1
ATOM 936 C C . LEU A 1 114 ? -15.310 -12.395 17.390 1.00 95.25 114 LEU A C 1
ATOM 938 O O . LEU A 1 114 ? -14.372 -12.554 18.179 1.00 95.25 114 LEU A O 1
ATOM 942 N N . CYS A 1 115 ? -16.318 -11.562 17.655 1.00 93.44 115 CYS A N 1
ATOM 943 C CA . CYS A 1 115 ? -16.367 -10.744 18.864 1.00 93.44 115 CYS A CA 1
ATOM 944 C C . CYS A 1 115 ? -16.364 -11.599 20.141 1.00 93.44 115 CYS A C 1
ATOM 946 O O . CYS A 1 115 ? -15.591 -11.318 21.061 1.00 93.44 115 CYS A O 1
ATOM 948 N N . LYS A 1 116 ? -17.176 -12.664 20.206 1.00 94.19 116 LYS A N 1
ATOM 949 C CA . LYS A 1 116 ? -17.223 -13.583 21.360 1.00 94.19 116 LYS A CA 1
ATOM 950 C C . LYS A 1 116 ? -15.877 -14.274 21.584 1.00 94.19 116 LYS A C 1
ATOM 952 O O . LYS A 1 116 ? -15.417 -14.378 22.720 1.00 94.19 116 LYS A O 1
ATOM 957 N N . THR A 1 117 ? -15.214 -14.686 20.507 1.00 95.06 117 THR A N 1
ATOM 958 C CA . THR A 1 117 ? -13.898 -15.333 20.574 1.00 95.06 117 THR A CA 1
ATOM 959 C C . THR A 1 117 ? -12.823 -14.378 21.086 1.00 95.06 117 THR A C 1
ATOM 961 O O . THR A 1 117 ? -12.057 -14.755 21.973 1.00 95.06 117 THR A O 1
ATOM 964 N N . ALA A 1 118 ? -12.794 -13.131 20.603 1.00 93.81 118 ALA A N 1
ATOM 965 C CA . ALA A 1 118 ? -11.858 -12.115 21.086 1.00 93.81 118 ALA A CA 1
ATOM 966 C C . ALA A 1 118 ? -12.051 -11.817 22.586 1.00 93.81 118 ALA A C 1
ATOM 968 O O . ALA A 1 118 ? -11.069 -11.736 23.326 1.00 93.81 118 ALA A O 1
ATOM 969 N N . LYS A 1 119 ? -13.309 -11.751 23.056 1.00 91.06 119 LYS A N 1
ATOM 970 C CA . LYS A 1 119 ? -13.635 -11.621 24.489 1.00 91.06 119 LYS A CA 1
ATOM 971 C C . LYS A 1 119 ? -13.129 -12.810 25.304 1.00 91.06 119 LYS A C 1
ATOM 973 O O . LYS A 1 119 ? -12.467 -12.605 26.315 1.00 91.06 119 LYS A O 1
ATOM 978 N N . ARG A 1 120 ? -13.388 -14.044 24.852 1.00 93.56 120 ARG A N 1
ATOM 979 C CA . ARG A 1 120 ? -12.937 -15.273 25.533 1.00 93.56 120 ARG A CA 1
ATOM 980 C C . ARG A 1 120 ? -11.414 -15.345 25.645 1.00 93.56 120 ARG A C 1
ATOM 982 O O . ARG A 1 120 ? -10.901 -15.741 26.682 1.00 93.56 120 ARG A O 1
ATOM 989 N N . LYS A 1 121 ? -10.693 -14.907 24.609 1.00 94.38 121 LYS A N 1
ATOM 990 C CA . LYS A 1 121 ? -9.223 -14.800 24.615 1.00 94.38 121 LYS A CA 1
ATOM 991 C C . LYS A 1 121 ? -8.691 -13.617 25.444 1.00 94.38 121 LYS A C 1
ATOM 993 O O . LYS A 1 121 ? -7.495 -13.357 25.405 1.00 94.38 121 LYS A O 1
ATOM 998 N N . LYS A 1 122 ? -9.557 -12.871 26.145 1.00 91.06 122 LYS A N 1
ATOM 999 C CA . LYS A 1 122 ? -9.234 -11.650 26.907 1.00 91.06 122 LYS A CA 1
ATOM 1000 C C . LYS A 1 122 ? -8.504 -10.573 26.084 1.00 91.06 122 LYS A C 1
ATOM 1002 O O . LYS A 1 122 ? -7.920 -9.652 26.646 1.00 91.06 122 LYS A O 1
ATOM 1007 N N . ASN A 1 123 ? -8.590 -10.623 24.751 1.00 92.75 123 ASN A N 1
ATOM 1008 C CA . ASN A 1 123 ? -7.967 -9.635 23.876 1.00 92.75 123 ASN A CA 1
ATOM 1009 C C . ASN A 1 123 ? -8.941 -8.477 23.624 1.00 92.75 123 ASN A C 1
ATOM 1011 O O . ASN A 1 123 ? -9.625 -8.407 22.596 1.00 92.75 123 ASN A O 1
ATOM 1015 N N . LYS A 1 124 ? -9.025 -7.580 24.615 1.00 92.31 124 LYS A N 1
ATOM 1016 C CA . LYS A 1 124 ? -9.893 -6.393 24.577 1.00 92.31 124 LYS A CA 1
ATOM 1017 C C . LYS A 1 124 ? -9.599 -5.515 23.356 1.00 92.31 124 LYS A C 1
ATOM 1019 O O . LYS A 1 124 ? -10.537 -5.077 22.697 1.00 92.31 124 LYS A O 1
ATOM 1024 N N . ARG A 1 125 ? -8.319 -5.334 23.006 1.00 93.56 125 ARG A N 1
ATOM 1025 C CA . ARG A 1 125 ? -7.891 -4.522 21.858 1.00 93.56 125 ARG A CA 1
ATOM 1026 C C . ARG A 1 125 ? -8.478 -5.039 20.545 1.00 93.56 125 ARG A C 1
ATOM 1028 O O . ARG A 1 125 ? -9.160 -4.291 19.857 1.00 93.56 125 ARG A O 1
ATOM 1035 N N . ILE A 1 126 ? -8.293 -6.322 20.224 1.00 95.00 126 ILE A N 1
ATOM 1036 C CA . ILE A 1 126 ? -8.849 -6.920 18.995 1.00 95.00 126 ILE A CA 1
ATOM 1037 C C . ILE A 1 126 ? -10.378 -6.845 18.988 1.00 95.00 126 ILE A C 1
ATOM 1039 O O . ILE A 1 126 ? -10.980 -6.547 17.958 1.00 95.00 126 ILE A O 1
ATOM 1043 N N . ASN A 1 127 ? -11.021 -7.084 20.135 1.00 95.38 127 ASN A N 1
ATOM 1044 C CA . ASN A 1 127 ? -12.475 -7.001 20.233 1.00 95.38 127 ASN A CA 1
ATOM 1045 C C . ASN A 1 127 ? -13.009 -5.595 19.904 1.00 95.38 127 ASN A C 1
ATOM 1047 O O . ASN A 1 127 ? -14.058 -5.480 19.267 1.00 95.38 127 ASN A O 1
ATOM 1051 N N . LEU A 1 128 ? -12.302 -4.545 20.329 1.00 95.31 128 LEU A N 1
ATOM 1052 C CA . LEU A 1 128 ? -12.657 -3.160 20.027 1.00 95.31 128 LEU A CA 1
ATOM 1053 C C . LEU A 1 128 ? -12.342 -2.797 18.581 1.00 95.31 128 LEU A C 1
ATOM 1055 O O . LEU A 1 128 ? -13.199 -2.214 17.937 1.00 95.31 128 LEU A O 1
ATOM 1059 N N . ILE A 1 129 ? -11.199 -3.222 18.037 1.00 95.69 129 ILE A N 1
ATOM 1060 C CA . ILE A 1 129 ? -10.858 -3.006 16.621 1.00 95.69 129 ILE A CA 1
ATOM 1061 C C . ILE A 1 129 ? -11.942 -3.581 15.700 1.00 95.69 129 ILE A C 1
ATOM 1063 O O . ILE A 1 129 ? -12.408 -2.888 14.800 1.00 95.69 129 ILE A O 1
ATOM 1067 N N . LEU A 1 130 ? -12.393 -4.815 15.958 1.00 94.94 130 LEU A N 1
ATOM 1068 C CA . LEU A 1 130 ? -13.482 -5.443 15.201 1.00 94.94 130 LEU A CA 1
ATOM 1069 C C . LEU A 1 130 ? -14.786 -4.638 15.286 1.00 94.94 130 LEU A C 1
ATOM 1071 O O . LEU A 1 130 ? -15.452 -4.431 14.278 1.00 94.94 130 LEU A O 1
ATOM 1075 N N . GLN A 1 131 ? -15.156 -4.174 16.483 1.00 94.62 131 GLN A N 1
ATOM 1076 C CA . GLN A 1 131 ? -16.355 -3.349 16.667 1.00 94.62 131 GLN A CA 1
ATOM 1077 C C . GLN A 1 131 ? -16.238 -1.987 15.992 1.00 94.62 131 GLN A C 1
ATOM 1079 O O . GLN A 1 131 ? -17.223 -1.520 15.436 1.00 94.62 131 GLN A O 1
ATOM 1084 N N . THR A 1 132 ? -15.061 -1.368 16.016 1.00 95.69 132 THR A N 1
ATOM 1085 C CA . THR A 1 132 ? -14.823 -0.091 15.354 1.00 95.69 132 THR A CA 1
ATOM 1086 C C . THR A 1 132 ? -14.937 -0.249 13.845 1.00 95.69 132 THR A C 1
ATOM 1088 O O . THR A 1 132 ? -15.764 0.420 13.246 1.00 95.69 132 THR A O 1
ATOM 1091 N N . ILE A 1 133 ? -14.206 -1.187 13.234 1.00 95.06 133 ILE A N 1
ATOM 1092 C CA . ILE A 1 133 ? -14.237 -1.404 11.778 1.00 95.06 133 ILE A CA 1
ATOM 1093 C C . ILE A 1 133 ? -15.657 -1.728 11.297 1.00 95.06 133 ILE A C 1
ATOM 1095 O O . ILE A 1 133 ? -16.158 -1.076 10.385 1.00 95.06 133 ILE A O 1
ATOM 1099 N N . CYS A 1 134 ? -16.331 -2.694 11.928 1.00 92.69 134 CYS A N 1
ATOM 1100 C CA . CYS A 1 134 ? -17.676 -3.095 11.510 1.00 92.69 134 CYS A CA 1
ATOM 1101 C C . CYS A 1 134 ? -18.755 -2.065 11.876 1.00 92.69 134 CYS A C 1
ATOM 1103 O O . CYS A 1 134 ? -19.763 -1.979 11.186 1.00 92.69 134 CYS A O 1
ATOM 1105 N N . GLY A 1 135 ? -18.571 -1.307 12.960 1.00 91.25 135 GLY A N 1
ATOM 1106 C CA . GLY A 1 135 ? -19.551 -0.334 13.443 1.00 91.25 135 GLY A CA 1
ATOM 1107 C C . GLY A 1 135 ? -19.472 1.022 12.747 1.00 91.25 135 GLY A C 1
ATOM 1108 O O . GLY A 1 135 ? -20.472 1.731 12.709 1.00 91.25 135 GLY A O 1
ATOM 1109 N N . THR A 1 136 ? -18.309 1.388 12.204 1.00 92.12 136 THR A N 1
ATOM 1110 C CA . THR A 1 136 ? -18.101 2.684 11.542 1.00 92.12 136 THR A CA 1
ATOM 1111 C C . THR A 1 136 ? -17.828 2.570 10.041 1.00 92.12 136 THR A C 1
ATOM 1113 O O . THR A 1 136 ? -17.827 3.580 9.340 1.00 92.12 136 THR A O 1
ATOM 1116 N N . GLY A 1 137 ? -17.591 1.358 9.526 1.00 90.62 137 GLY A N 1
ATOM 1117 C CA . GLY A 1 137 ? -17.322 1.121 8.105 1.00 90.62 137 GLY A CA 1
ATOM 1118 C C . GLY A 1 137 ? -15.970 1.664 7.632 1.00 90.62 137 GLY A C 1
ATOM 1119 O O . GLY A 1 137 ? -15.785 1.923 6.441 1.00 90.62 137 GLY A O 1
ATOM 1120 N N . ILE A 1 138 ? -15.024 1.882 8.548 1.00 92.75 138 ILE A N 1
ATOM 1121 C CA . ILE A 1 138 ? -13.680 2.357 8.203 1.00 92.75 138 ILE A CA 1
ATOM 1122 C C . ILE A 1 138 ? -12.806 1.238 7.643 1.00 92.75 138 ILE A C 1
ATOM 1124 O O . ILE A 1 138 ? -12.943 0.062 7.978 1.00 92.75 138 ILE A O 1
ATOM 1128 N N . ARG A 1 139 ? -11.831 1.619 6.823 1.00 90.69 139 ARG A N 1
ATOM 1129 C CA . ARG A 1 139 ? -10.751 0.730 6.392 1.00 90.69 139 ARG A CA 1
ATOM 1130 C C . ARG A 1 139 ? -9.772 0.502 7.538 1.00 90.69 139 ARG A C 1
ATOM 1132 O O . ARG A 1 139 ? -9.604 1.349 8.408 1.00 90.69 139 ARG A O 1
ATOM 1139 N N . VAL A 1 140 ? -9.020 -0.595 7.471 1.00 91.69 140 VAL A N 1
ATOM 1140 C CA . VAL A 1 140 ? -7.959 -0.890 8.452 1.00 91.69 140 VAL A CA 1
ATOM 1141 C C . VAL A 1 140 ? -6.941 0.255 8.551 1.00 91.69 140 VAL A C 1
ATOM 1143 O O . VAL A 1 140 ? -6.560 0.636 9.651 1.00 91.69 140 VAL A O 1
ATOM 1146 N N . SER A 1 141 ? -6.557 0.862 7.423 1.00 89.25 141 SER A N 1
ATOM 1147 C CA . SER A 1 141 ? -5.637 2.010 7.398 1.00 89.25 141 SER A CA 1
ATOM 1148 C C . SER A 1 141 ? -6.212 3.280 8.032 1.00 89.25 141 SER A C 1
ATOM 1150 O O . SER A 1 141 ? -5.467 4.192 8.358 1.00 89.25 141 SER A O 1
ATOM 1152 N N . GLU A 1 142 ? -7.535 3.368 8.169 1.00 92.56 142 GLU A N 1
ATOM 1153 C CA . GLU A 1 142 ? -8.224 4.517 8.761 1.00 92.56 142 GLU A CA 1
ATOM 1154 C C . GLU A 1 142 ? -8.380 4.358 10.287 1.00 92.56 142 GLU A C 1
ATOM 1156 O O . GLU A 1 142 ? -8.747 5.310 10.966 1.00 92.56 142 GLU A O 1
ATOM 1161 N N . LEU A 1 143 ? -8.050 3.188 10.853 1.00 93.69 143 LEU A N 1
ATOM 1162 C CA . LEU A 1 143 ? -8.122 2.929 12.295 1.00 93.69 143 LEU A CA 1
ATOM 1163 C C . LEU A 1 143 ? -7.243 3.884 13.117 1.00 93.69 143 LEU A C 1
ATOM 1165 O O . LEU A 1 143 ? -7.601 4.212 14.242 1.00 93.69 143 LEU A O 1
ATOM 1169 N N . GLN A 1 144 ? -6.130 4.353 12.546 1.00 92.12 144 GLN A N 1
ATOM 1170 C CA . GLN A 1 144 ? -5.231 5.323 13.183 1.00 92.12 144 GLN A CA 1
ATOM 1171 C C . GLN A 1 144 ? -5.897 6.672 13.495 1.00 92.12 144 GLN A C 1
ATOM 1173 O O . GLN A 1 144 ? -5.407 7.400 14.343 1.00 92.12 144 GLN A O 1
ATOM 1178 N N . TYR A 1 145 ? -7.009 7.006 12.831 1.00 93.56 145 TYR A N 1
ATOM 1179 C CA . TYR A 1 145 ? -7.756 8.244 13.080 1.00 93.56 145 TYR A CA 1
ATOM 1180 C C . TYR A 1 145 ? -8.772 8.109 14.225 1.00 93.56 145 TYR A C 1
ATOM 1182 O O . TYR A 1 145 ? -9.455 9.072 14.567 1.00 93.56 145 TYR A O 1
ATOM 1190 N N . ILE A 1 146 ? -8.912 6.916 14.813 1.00 95.50 146 ILE A N 1
ATOM 1191 C CA . ILE A 1 146 ? -9.801 6.671 15.952 1.00 95.50 146 ILE A CA 1
ATOM 1192 C C . ILE A 1 146 ? -9.032 6.966 17.241 1.00 95.50 146 ILE A C 1
ATOM 1194 O O . ILE A 1 146 ? -8.628 6.056 17.966 1.00 95.50 146 ILE A O 1
ATOM 1198 N N . THR A 1 147 ? -8.824 8.258 17.482 1.00 95.88 147 THR A N 1
ATOM 1199 C CA . THR A 1 147 ? -8.074 8.783 18.626 1.00 95.88 147 THR A CA 1
ATOM 1200 C C . THR A 1 147 ? -8.949 8.914 19.875 1.00 95.88 147 THR A C 1
ATOM 1202 O O . THR A 1 147 ? -10.186 8.834 19.813 1.00 95.88 147 THR A O 1
ATOM 1205 N N . VAL A 1 148 ? -8.330 9.153 21.033 1.00 95.62 148 VAL A N 1
ATOM 1206 C CA . VAL A 1 148 ? -9.051 9.489 22.276 1.00 95.62 148 VAL A CA 1
ATOM 1207 C C . VAL A 1 148 ? -9.920 10.736 22.083 1.00 95.62 148 VAL A C 1
ATOM 1209 O O . VAL A 1 148 ? -11.058 10.781 22.555 1.00 95.62 148 VAL A O 1
ATOM 1212 N N . GLU A 1 149 ? -9.411 11.743 21.380 1.00 96.00 149 GLU A N 1
ATOM 1213 C CA . GLU A 1 149 ? -10.101 12.996 21.070 1.00 96.00 149 GLU A CA 1
ATOM 1214 C C . GLU A 1 149 ? -11.289 12.750 20.139 1.00 96.00 149 GLU A C 1
ATOM 1216 O O . GLU A 1 149 ? -12.397 13.194 20.440 1.00 96.00 149 GLU A O 1
ATOM 1221 N N . ALA A 1 150 ? -11.101 11.962 19.078 1.00 95.12 150 ALA A N 1
ATOM 1222 C CA . ALA A 1 150 ? -12.178 11.574 18.173 1.00 95.12 150 ALA A CA 1
ATOM 1223 C C . ALA A 1 150 ? -13.282 10.802 18.915 1.00 95.12 150 ALA A C 1
ATOM 1225 O O . ALA A 1 150 ? -14.473 11.082 18.762 1.00 95.12 150 ALA A O 1
ATOM 1226 N N . ALA A 1 151 ? -12.906 9.875 19.803 1.00 94.94 151 ALA A N 1
ATOM 1227 C CA . ALA A 1 151 ? -13.859 9.165 20.649 1.00 94.94 151 ALA A CA 1
ATOM 1228 C C . ALA A 1 151 ? -14.605 10.119 21.600 1.00 94.94 151 ALA A C 1
ATOM 1230 O O . ALA A 1 151 ? -15.819 9.986 21.760 1.00 94.94 151 ALA A O 1
ATOM 1231 N N . LYS A 1 152 ? -13.928 11.105 22.206 1.00 94.12 152 LYS A N 1
ATOM 1232 C CA . LYS A 1 152 ? -14.561 12.136 23.053 1.00 94.12 152 LYS A CA 1
ATOM 1233 C C . LYS A 1 152 ? -15.528 13.014 22.261 1.00 94.12 152 LYS A C 1
ATOM 1235 O O . LYS A 1 152 ? -16.624 13.267 22.761 1.00 94.12 152 LYS A O 1
ATOM 1240 N N . GLN A 1 153 ? -15.174 13.399 21.039 1.00 94.19 153 GLN A N 1
ATOM 1241 C CA . GLN A 1 153 ? -16.038 14.166 20.144 1.00 94.19 153 GLN A CA 1
ATOM 1242 C C . GLN A 1 153 ? -17.234 13.331 19.659 1.00 94.19 153 GLN A C 1
ATOM 1244 O O . GLN A 1 153 ? -18.348 13.832 19.560 1.00 94.19 153 GLN A O 1
ATOM 1249 N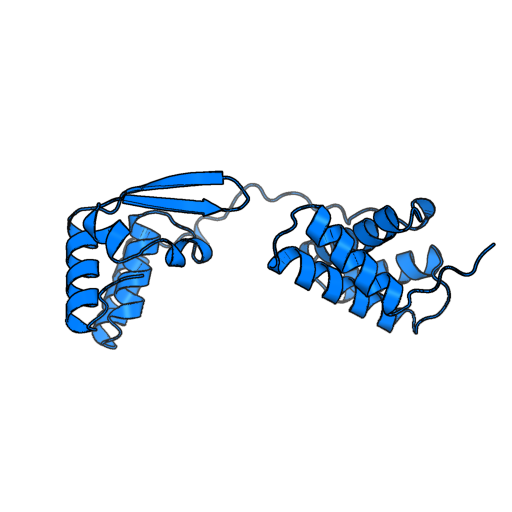 N . GLY A 1 154 ? -17.045 12.021 19.469 1.00 93.56 154 GLY A N 1
ATOM 1250 C CA . GLY A 1 154 ? -18.039 11.128 18.864 1.00 93.56 154 GLY A CA 1
ATOM 1251 C C . GLY A 1 154 ? -17.963 11.083 17.335 1.00 93.56 154 GLY A C 1
ATOM 1252 O O . GLY A 1 154 ? -18.849 10.523 16.695 1.00 93.56 154 GLY A O 1
ATOM 1253 N N . GLU A 1 155 ? -16.905 11.637 16.753 1.00 94.44 155 GLU A N 1
ATOM 1254 C CA . GLU A 1 155 ? -16.670 11.702 15.316 1.00 94.44 155 GLU A CA 1
ATOM 1255 C C . GLU A 1 155 ? -15.162 11.672 15.055 1.00 94.44 155 GLU A C 1
ATOM 1257 O O . GLU A 1 155 ? -14.386 12.283 15.790 1.00 94.44 155 GLU A O 1
ATOM 1262 N N . ALA A 1 156 ? -14.749 10.955 14.013 1.00 94.19 156 ALA A N 1
ATOM 1263 C CA . ALA A 1 156 ? -13.380 10.928 13.521 1.00 94.19 156 ALA A CA 1
ATOM 1264 C C . ALA A 1 156 ? -13.322 11.509 12.107 1.00 94.19 156 ALA A C 1
ATOM 1266 O O . ALA A 1 156 ? -14.046 11.063 11.214 1.00 94.19 156 ALA A O 1
ATOM 1267 N N . VAL A 1 157 ? -12.421 12.464 11.889 1.00 92.75 157 VAL A N 1
ATOM 1268 C CA . VAL A 1 157 ? -12.111 12.974 10.551 1.00 92.75 157 VAL A CA 1
ATOM 1269 C C . VAL A 1 157 ? -11.034 12.078 9.951 1.00 92.75 157 VAL A C 1
ATOM 1271 O O . VAL A 1 157 ? -9.885 12.094 10.388 1.00 92.75 157 VAL A O 1
ATOM 1274 N N . VAL A 1 158 ? -11.406 11.260 8.966 1.00 91.19 158 VAL A N 1
ATOM 1275 C CA . VAL A 1 158 ? -10.493 10.303 8.328 1.00 91.19 158 VAL A CA 1
ATOM 1276 C C . VAL A 1 158 ? -10.049 10.816 6.965 1.00 91.19 158 VAL A C 1
ATOM 1278 O O . VAL A 1 158 ? -10.861 11.321 6.187 1.00 91.19 158 VAL A O 1
ATOM 1281 N N . ASN A 1 159 ? -8.768 10.637 6.642 1.00 84.94 159 ASN A N 1
ATOM 1282 C CA . ASN A 1 159 ? -8.226 10.924 5.316 1.00 84.94 159 ASN A CA 1
ATOM 1283 C C . ASN A 1 159 ? -7.785 9.622 4.638 1.00 84.94 159 ASN A C 1
ATOM 1285 O O . ASN A 1 159 ? -7.024 8.831 5.195 1.00 84.94 159 ASN A O 1
ATOM 1289 N N . CYS A 1 160 ? -8.259 9.384 3.416 1.00 80.00 160 CYS A N 1
ATOM 1290 C CA . CYS A 1 160 ? -7.751 8.305 2.579 1.00 80.00 160 CYS A CA 1
ATOM 1291 C C . CYS A 1 160 ? -7.622 8.772 1.130 1.00 80.00 160 CYS A C 1
ATOM 1293 O O . CYS A 1 160 ? -8.621 9.117 0.499 1.00 80.00 160 CYS A O 1
ATOM 1295 N N . LYS A 1 161 ? -6.397 8.727 0.584 1.00 73.00 161 LYS A N 1
ATOM 1296 C CA . LYS A 1 161 ? -6.093 9.091 -0.814 1.00 73.00 161 LYS A CA 1
ATOM 1297 C C . LYS A 1 161 ? -6.658 10.469 -1.195 1.00 73.00 161 LYS A C 1
ATOM 1299 O O . LYS A 1 161 ? -7.407 10.576 -2.164 1.00 73.00 161 LYS A O 1
ATOM 1304 N N . ALA A 1 162 ? -6.332 11.486 -0.394 1.00 71.31 162 ALA A N 1
ATOM 1305 C CA . ALA A 1 162 ? -6.778 12.873 -0.563 1.00 71.31 162 ALA A CA 1
ATOM 1306 C C . ALA A 1 162 ? -8.300 13.099 -0.445 1.00 71.31 162 ALA A C 1
ATOM 1308 O O . ALA A 1 162 ? -8.801 14.160 -0.803 1.00 71.31 162 ALA A O 1
ATOM 1309 N N . LYS A 1 163 ? -9.053 12.124 0.084 1.00 80.56 163 LYS A N 1
ATOM 1310 C CA . LYS A 1 163 ? -10.465 12.298 0.440 1.00 80.56 163 LYS A CA 1
ATOM 1311 C C . LYS A 1 163 ? -10.608 12.341 1.952 1.00 80.56 163 LYS A C 1
ATOM 1313 O O . LYS A 1 163 ? -10.361 11.334 2.621 1.00 80.56 163 LYS A O 1
ATOM 1318 N N . THR A 1 164 ? -11.038 13.489 2.457 1.00 87.56 164 THR A N 1
ATOM 1319 C CA . THR A 1 164 ? -11.396 13.680 3.862 1.00 87.56 164 THR A CA 1
ATOM 1320 C C . THR A 1 164 ? -12.880 13.398 4.036 1.00 87.56 164 THR A C 1
ATOM 1322 O O . THR A 1 164 ? -13.702 13.928 3.290 1.00 87.56 164 THR A O 1
ATOM 1325 N N . ARG A 1 165 ? -13.233 12.542 4.994 1.00 91.25 165 ARG A N 1
ATOM 1326 C CA . ARG A 1 165 ? -14.628 12.312 5.377 1.00 91.25 165 ARG A CA 1
ATOM 1327 C C . ARG A 1 165 ? -14.769 12.199 6.885 1.00 91.25 165 ARG A C 1
ATOM 1329 O O . ARG A 1 165 ? -13.870 11.705 7.562 1.00 91.25 165 ARG A O 1
ATOM 1336 N N . SER A 1 166 ? -15.931 12.592 7.371 1.00 92.69 166 SER A N 1
ATOM 1337 C CA . SER A 1 166 ? -16.344 12.395 8.751 1.00 92.69 166 SER A CA 1
ATOM 1338 C C . SER A 1 166 ? -16.915 11.001 8.960 1.00 92.69 166 SER A C 1
ATOM 1340 O O . SER A 1 166 ? -17.687 10.498 8.141 1.00 92.69 166 SER A O 1
ATOM 1342 N N . VAL A 1 167 ? -16.528 10.365 10.060 1.00 93.50 167 VAL A N 1
ATOM 1343 C CA . VAL A 1 167 ? -17.007 9.048 10.471 1.00 93.50 167 VAL A CA 1
ATOM 1344 C C . VAL A 1 167 ? -17.561 9.149 11.882 1.00 93.50 167 VAL A C 1
ATOM 1346 O O . VAL A 1 167 ? -16.830 9.435 12.828 1.00 93.50 167 VAL A O 1
ATOM 1349 N N . PHE A 1 168 ? -18.851 8.867 12.036 1.00 94.69 168 PHE A N 1
ATOM 1350 C CA . PHE A 1 168 ? -19.512 8.927 13.334 1.00 94.69 168 PHE A CA 1
ATOM 1351 C C . PHE A 1 168 ? -19.189 7.706 14.199 1.00 94.69 168 PHE A C 1
ATOM 1353 O O . PHE A 1 168 ? -19.196 6.562 13.740 1.00 94.69 168 PHE A O 1
ATOM 1360 N N . ILE A 1 169 ? -18.945 7.955 15.483 1.00 94.94 169 ILE A N 1
ATOM 1361 C CA . ILE A 1 169 ? -18.704 6.933 16.498 1.00 94.94 169 ILE A CA 1
ATOM 1362 C C . ILE A 1 169 ? -19.957 6.841 17.365 1.00 94.94 169 ILE A C 1
ATOM 1364 O O . ILE A 1 169 ? -20.229 7.703 18.201 1.00 94.94 169 ILE A O 1
ATOM 1368 N N . VAL A 1 170 ? -20.722 5.763 17.184 1.00 92.31 170 VAL A N 1
ATOM 1369 C CA . VAL A 1 170 ? -21.961 5.535 17.941 1.00 92.31 170 VAL A CA 1
ATOM 1370 C C . VAL A 1 170 ? -21.713 5.529 19.453 1.00 92.31 170 VAL A C 1
ATOM 1372 O O . VAL A 1 170 ? -20.671 5.071 19.932 1.00 92.31 170 VAL A O 1
ATOM 1375 N N . LYS A 1 171 ? -22.702 6.003 20.223 1.00 93.38 171 LYS A N 1
ATOM 1376 C CA . LYS A 1 171 ? -22.609 6.216 21.681 1.00 93.38 171 LYS A CA 1
ATOM 1377 C C . LYS A 1 171 ? -22.047 5.007 22.439 1.00 93.38 171 LYS A C 1
ATOM 1379 O O . LYS A 1 171 ? -21.173 5.166 23.290 1.00 93.38 171 LYS A O 1
ATOM 1384 N N . GLU A 1 172 ? -22.504 3.801 22.109 1.00 94.12 172 GLU A N 1
ATOM 1385 C CA . GLU A 1 172 ? -22.028 2.569 22.750 1.00 94.12 172 GLU A CA 1
ATOM 1386 C C . GLU A 1 172 ? -20.549 2.275 22.466 1.00 94.12 172 GLU A C 1
ATOM 1388 O O . GLU A 1 172 ? -19.815 1.827 23.350 1.00 94.12 172 GLU A O 1
ATOM 1393 N N . LEU A 1 173 ? -20.099 2.514 21.230 1.00 94.38 173 LEU A N 1
ATOM 1394 C CA . LEU A 1 173 ? -18.709 2.310 20.835 1.00 94.38 173 LEU A CA 1
ATOM 1395 C C . LEU A 1 173 ? -17.811 3.350 21.506 1.00 94.38 173 LEU A C 1
ATOM 1397 O O . LEU A 1 173 ? -16.793 2.983 22.088 1.00 94.38 173 LEU A O 1
ATOM 1401 N N . LYS A 1 174 ? -18.236 4.617 21.523 1.00 95.69 174 LYS A N 1
ATOM 1402 C CA . LYS A 1 174 ? -17.566 5.708 22.241 1.00 95.69 174 LYS A CA 1
ATOM 1403 C C . LYS A 1 174 ? -17.294 5.345 23.701 1.00 95.69 174 LYS A C 1
ATOM 1405 O O . LYS A 1 174 ? -16.152 5.411 24.147 1.00 95.69 174 LYS A O 1
ATOM 1410 N N . GLN A 1 175 ? -18.307 4.888 24.437 1.00 96.12 175 GLN A N 1
ATOM 1411 C CA . GLN A 1 175 ? -18.143 4.484 25.840 1.00 96.12 175 GLN A CA 1
ATOM 1412 C C . GLN A 1 175 ? -17.139 3.335 26.008 1.00 96.12 175 GLN A C 1
ATOM 1414 O O . GLN A 1 175 ? -16.317 3.347 26.925 1.00 96.12 175 GLN A O 1
ATOM 1419 N N . LYS A 1 176 ? -17.178 2.339 25.114 1.00 95.38 176 LYS A N 1
ATOM 1420 C CA . LYS A 1 176 ? -16.238 1.210 25.134 1.00 95.38 176 LYS A CA 1
ATOM 1421 C C . LYS A 1 176 ? -14.797 1.657 24.864 1.00 95.38 176 LYS A C 1
ATOM 1423 O O . LYS A 1 176 ? -13.905 1.194 25.571 1.00 95.38 176 LYS A O 1
ATOM 1428 N N . LEU A 1 177 ? -14.586 2.546 23.892 1.00 96.06 177 LEU A N 1
ATOM 1429 C CA . LEU A 1 177 ? -13.271 3.089 23.542 1.00 96.06 177 LEU A CA 1
ATOM 1430 C C . LEU A 1 177 ? -12.693 3.945 24.674 1.00 96.06 177 LEU A C 1
ATOM 1432 O O . LEU A 1 177 ? -11.555 3.723 25.074 1.00 96.06 177 LEU A O 1
ATOM 1436 N N . LEU A 1 178 ? -13.486 4.851 25.253 1.00 96.06 178 LEU A N 1
ATOM 1437 C CA . LEU A 1 178 ? -13.037 5.714 26.352 1.00 96.06 178 LEU A CA 1
ATOM 1438 C C . LEU A 1 178 ? -12.710 4.920 27.620 1.00 96.06 178 LEU A C 1
ATOM 1440 O O . LEU A 1 178 ? -11.700 5.186 28.267 1.00 96.06 178 LEU A O 1
ATOM 1444 N N . ARG A 1 179 ? -13.513 3.902 27.950 1.00 96.19 179 ARG A N 1
ATOM 1445 C CA . ARG A 1 179 ? -13.199 2.988 29.056 1.00 96.19 179 ARG A CA 1
ATOM 1446 C C . ARG A 1 179 ? -11.894 2.239 28.808 1.00 96.19 179 ARG A C 1
ATOM 1448 O O . ARG A 1 179 ? -11.087 2.127 29.719 1.00 96.19 179 ARG A O 1
ATOM 1455 N N . TYR A 1 180 ? -11.678 1.739 27.593 1.00 95.50 180 TYR A N 1
ATOM 1456 C CA . TYR A 1 180 ? -10.425 1.071 27.250 1.00 95.50 180 TYR A CA 1
ATOM 1457 C C . TYR A 1 180 ? -9.226 2.017 27.351 1.00 95.50 180 TYR A C 1
ATOM 1459 O O . TYR A 1 180 ? -8.214 1.638 27.928 1.00 95.50 180 TYR A O 1
ATOM 1467 N N . ALA A 1 181 ? -9.353 3.253 26.864 1.00 95.38 181 ALA A N 1
ATOM 1468 C CA . ALA A 1 181 ? -8.313 4.266 27.002 1.00 95.38 181 ALA A CA 1
ATOM 1469 C C . ALA A 1 181 ? -7.974 4.527 28.480 1.00 95.38 181 ALA A C 1
ATOM 1471 O O . ALA A 1 181 ? -6.803 4.489 28.848 1.00 95.38 181 ALA A O 1
ATOM 1472 N N . ALA A 1 182 ? -8.986 4.675 29.342 1.00 95.62 182 ALA A N 1
ATOM 1473 C CA . ALA A 1 182 ? -8.795 4.838 30.784 1.00 95.62 182 ALA A CA 1
ATOM 1474 C C . ALA A 1 182 ? -8.117 3.616 31.434 1.00 95.62 182 ALA A C 1
ATOM 1476 O O . ALA A 1 182 ? -7.127 3.770 32.141 1.00 95.62 182 ALA A O 1
ATOM 1477 N N . GLU A 1 183 ? -8.588 2.397 31.144 1.00 94.69 183 GLU A N 1
ATOM 1478 C CA . GLU A 1 183 ? -7.999 1.143 31.648 1.00 94.69 183 GLU A CA 1
ATOM 1479 C C . GLU A 1 183 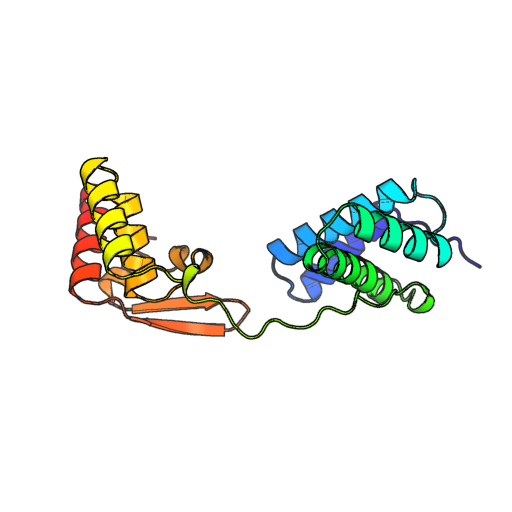? -6.543 0.934 31.202 1.00 94.69 183 GLU A C 1
ATOM 1481 O O . GLU A 1 183 ? -5.807 0.174 31.827 1.00 94.69 183 GLU A O 1
ATOM 1486 N N . GLN A 1 184 ? -6.134 1.535 30.084 1.00 94.69 184 GLN A N 1
ATOM 1487 C CA . GLN A 1 184 ? -4.781 1.429 29.532 1.00 94.69 184 GLN A CA 1
ATOM 1488 C C . GLN A 1 184 ? -3.936 2.687 29.776 1.00 94.69 184 GLN A C 1
ATOM 1490 O O . GLN A 1 184 ? -2.817 2.762 29.278 1.00 94.69 184 GLN A O 1
ATOM 1495 N N . ASN A 1 185 ? -4.447 3.664 30.534 1.00 94.75 185 ASN A N 1
ATOM 1496 C CA . ASN A 1 185 ? -3.806 4.961 30.777 1.00 94.75 185 ASN A CA 1
ATOM 1497 C C . ASN A 1 185 ? -3.439 5.742 29.496 1.00 94.75 185 ASN A C 1
ATOM 1499 O O . ASN A 1 185 ? -2.490 6.526 29.487 1.00 94.75 185 ASN A O 1
ATOM 1503 N N . ILE A 1 186 ? -4.206 5.567 28.417 1.00 94.44 186 ILE A N 1
ATOM 1504 C CA . ILE A 1 186 ? -4.044 6.305 27.160 1.00 94.44 186 ILE A CA 1
ATOM 1505 C C . ILE A 1 186 ? -4.801 7.627 27.291 1.00 94.44 186 ILE A C 1
ATOM 1507 O O . ILE A 1 186 ? -6.028 7.648 27.393 1.00 94.44 186 ILE A O 1
ATOM 1511 N N . LYS A 1 187 ? -4.064 8.739 27.325 1.00 90.81 187 LYS A N 1
ATOM 1512 C CA . LYS A 1 187 ? -4.629 10.075 27.583 1.00 90.81 187 LYS A CA 1
ATOM 1513 C C . LYS A 1 187 ? -4.911 10.876 26.313 1.00 90.81 187 LYS A C 1
ATOM 1515 O O . LYS A 1 187 ? -5.804 11.724 26.334 1.00 90.81 187 LYS A O 1
ATOM 1520 N N . SER A 1 188 ? -4.172 10.589 25.247 1.00 91.06 188 SER A N 1
ATOM 1521 C CA . SER A 1 188 ? -4.209 11.307 23.975 1.00 91.06 188 SER A CA 1
ATOM 1522 C C . SER A 1 188 ? -3.701 10.432 22.836 1.00 91.06 188 SER A C 1
ATOM 1524 O O . SER A 1 188 ? -2.976 9.462 23.090 1.00 91.06 188 SER A O 1
ATOM 1526 N N . GLY A 1 189 ? -4.008 10.846 21.608 1.00 81.19 189 GLY A N 1
ATOM 1527 C CA . GLY A 1 189 ? -3.555 10.188 20.381 1.00 81.19 189 GLY A CA 1
ATOM 1528 C C . GLY A 1 189 ? -4.566 9.225 19.795 1.00 81.19 189 GLY A C 1
ATOM 1529 O O . GLY A 1 189 ? -5.519 8.809 20.502 1.00 81.19 189 GLY A O 1
#

Secondary structure (DSSP, 8-state):
-------HHHHHHHHHHHHHTT--HHHHHHHHHHHHHHHHHTTT----HHHHHHHHHHHHHHS-HHHHHHHHHHHHHHHHHTT-GGG--PPPP-----PPPGGGS--HH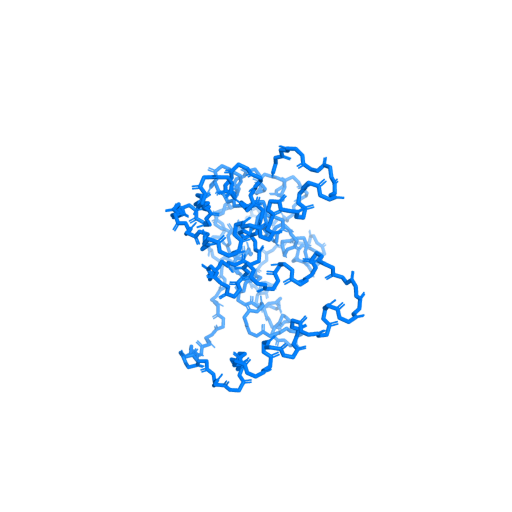HHHHHHHHHHHTT-HHHHHHHHHHHHH---GGGGGG--HHHHHHTEEEEEETTEEEEEE--HHHHHHHHHHHHHTT----

Foldseek 3Di:
DPFAFDDPVLLVVLLVVCVVVVHDPVLSVVLSVLVVVLNVQCVRGGDDLVSLVVVLVVCVVPDDLVVSQSSLVSVCSSCVVVVVNVSRDDRDDDDDPPDDDCVPDQDPVNLVVQLVVCVVVVVLVSNLLSCCCVVFVDDPVQVVQCKLVCLVVQWGFGDDPNDTDITGHDPVSSVSVNVVCVVVVPDID

Radius of gyration: 23.05 Å; Cα contacts (8 Å, |Δi|>4): 170; chains: 1; bounding box: 47×33×61 Å

Solvent-accessible surface area (backbone atoms only — not comparable to full-atom values): 11032 Å² total; per-residue (Å²): 131,84,80,50,55,70,48,73,65,58,55,51,53,49,50,53,51,40,52,77,69,69,49,52,67,72,54,46,56,50,31,53,51,43,40,52,55,50,40,61,74,50,69,57,43,69,68,48,54,66,56,50,52,51,50,52,53,55,37,60,77,76,42,56,70,70,56,37,37,54,43,50,49,32,46,41,51,50,27,56,78,68,68,40,62,86,52,55,73,82,70,75,91,70,86,80,76,83,73,79,61,70,91,76,54,84,47,73,70,55,51,53,50,52,44,53,49,26,54,76,69,66,36,61,66,63,34,47,52,52,50,48,35,72,71,52,71,52,54,81,88,44,52,80,42,69,20,53,61,24,42,73,72,32,40,24,75,35,72,57,94,94,42,75,47,81,40,65,42,55,72,71,56,25,55,53,52,54,50,48,28,58,79,67,72,53,85,65,93

Nearest PDB structures (foldseek):
  5hxy-assembly3_C  TM=4.283E-01  e=8.055E-07  Thermoplasma acidophilum DSM 1728
  5hxy-assembly5_E  TM=4.146E-01  e=6.814E-07  Thermoplasma acidophilum DSM 1728
  1p7d-assembly2_B  TM=7.429E-01  e=5.718E-03  Lambdavirus lambda

pLDDT: mean 92.08, std 7.11, range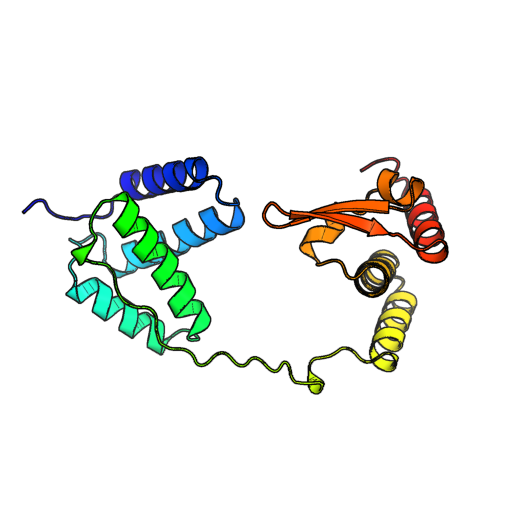 [52.31, 98.06]